Protein AF-A0A0U2WJI2-F1 (afdb_monomer)

Sequence (195 aa):
MNKAFDRTVRGALLAACVLFVFMPAAYGSVSQTTAGDSGSFYRLMTADPAERYGRYDGMITQGLAGHQPWTNSPAVPVGSAEFEQLARIIHAEARGESFAGQVAVGAVVLNRVRAEGFPDTVSGVIHQPRAFTAVADGQYELEPNDTAYRAALEAVRGWDPTGGALYYYNPDIATSDWIRTREPIVTIGRHIFAR

Secondary structure (DSSP, 8-state):
----------------------------------S--HHHHHHHHSS-HHHHHHHHHHHHHTTTTSS--SSSSPPP---HHHHHHHHHHHHHHHTTS-HHHHHHHHHHHHHHHHSTTS-SSHHHHHTSTTS-HHHHTTGGGSPPPHHHHHHHHHHHTT--TTSS-SEEE-TTT---HHHHTS-EEEEETTEEEE-

Radius of gyration: 25.84 Å; Cα contacts (8 Å, |Δi|>4): 222; chains: 1; bounding box: 46×66×83 Å

Mean predicted aligned error: 14.3 Å

pLDDT: mean 70.83, std 23.34, range [23.09, 96.69]

Structure (mmCIF, N/CA/C/O backbone):
data_AF-A0A0U2WJI2-F1
#
_entry.id   AF-A0A0U2WJI2-F1
#
loop_
_atom_site.group_PDB
_atom_site.id
_atom_site.type_symbol
_atom_site.label_atom_id
_atom_site.label_alt_id
_atom_site.label_comp_id
_atom_site.label_asym_id
_atom_site.label_entity_id
_atom_site.label_seq_id
_atom_site.pdbx_PDB_ins_code
_atom_site.Cartn_x
_atom_site.Cartn_y
_atom_site.Cartn_z
_atom_site.occupancy
_atom_site.B_iso_or_equiv
_atom_site.auth_seq_id
_atom_site.auth_comp_id
_atom_site.auth_asym_id
_atom_site.auth_atom_id
_atom_site.pdbx_PDB_model_num
ATOM 1 N N . MET A 1 1 ? -26.374 10.572 -66.881 1.00 35.62 1 MET A N 1
ATOM 2 C CA . MET A 1 1 ? -25.586 10.961 -68.072 1.00 35.62 1 MET A CA 1
ATOM 3 C C . MET A 1 1 ? -24.550 11.989 -67.655 1.00 35.62 1 MET A C 1
ATOM 5 O O . MET A 1 1 ? -24.870 12.895 -66.901 1.00 35.62 1 MET A O 1
ATOM 9 N N . ASN A 1 2 ? -23.319 11.757 -68.096 1.00 40.84 2 ASN A N 1
ATOM 10 C CA . ASN A 1 2 ? -22.075 12.427 -67.723 1.00 40.84 2 ASN A CA 1
ATOM 11 C C . ASN A 1 2 ? -22.013 13.906 -68.136 1.00 40.84 2 ASN A C 1
ATOM 13 O O . ASN A 1 2 ? -22.583 14.260 -69.167 1.00 40.84 2 ASN A O 1
ATOM 17 N N . LYS A 1 3 ? -21.206 14.691 -67.405 1.00 35.50 3 LYS A N 1
ATOM 18 C CA . LYS A 1 3 ? -20.097 15.560 -67.887 1.00 35.50 3 LYS A CA 1
ATOM 19 C C . LYS A 1 3 ? -19.584 16.379 -66.685 1.00 35.50 3 LYS A C 1
ATOM 21 O O . LYS A 1 3 ? -20.360 17.089 -66.067 1.00 35.50 3 LYS A O 1
ATOM 26 N N . ALA A 1 4 ? -18.399 16.098 -66.140 1.00 45.38 4 ALA A N 1
ATOM 27 C CA . ALA A 1 4 ? -17.077 16.540 -66.605 1.00 45.38 4 ALA A CA 1
ATOM 28 C C . ALA A 1 4 ? -16.939 18.075 -66.642 1.00 45.38 4 ALA A C 1
ATOM 30 O O . ALA A 1 4 ? -17.524 18.718 -67.509 1.00 45.38 4 ALA A O 1
ATOM 31 N N . PHE A 1 5 ? -16.130 18.633 -65.734 1.00 43.91 5 PHE A N 1
ATOM 32 C CA . PHE A 1 5 ? -15.586 19.985 -65.850 1.00 43.91 5 PHE A CA 1
ATOM 33 C C . PHE A 1 5 ? -14.074 19.938 -65.609 1.00 43.91 5 PHE A C 1
ATOM 35 O O . PHE A 1 5 ? -13.598 19.263 -64.697 1.00 43.91 5 PHE A O 1
ATOM 42 N N . ASP A 1 6 ? -13.353 20.599 -66.505 1.00 47.16 6 ASP A N 1
ATOM 43 C CA . ASP A 1 6 ? -11.920 20.503 -66.746 1.00 47.16 6 ASP A CA 1
ATOM 44 C C . ASP A 1 6 ? -11.213 21.819 -66.364 1.00 47.16 6 ASP A C 1
ATOM 46 O O . ASP A 1 6 ? -11.768 22.897 -66.554 1.00 47.16 6 ASP A O 1
ATOM 50 N N . ARG A 1 7 ? -9.976 21.662 -65.874 1.00 44.50 7 ARG A N 1
ATOM 51 C CA . ARG A 1 7 ? -8.776 22.531 -65.939 1.00 44.50 7 ARG A CA 1
ATOM 52 C C . ARG A 1 7 ? -8.778 24.022 -65.531 1.00 44.50 7 ARG A C 1
ATOM 54 O O . ARG A 1 7 ? -9.367 24.866 -66.184 1.00 44.50 7 ARG A O 1
ATOM 61 N N . THR A 1 8 ? -7.856 24.295 -64.586 1.00 42.09 8 THR A N 1
ATOM 62 C CA . THR A 1 8 ? -6.697 25.236 -64.672 1.00 42.09 8 THR A CA 1
ATOM 63 C C . THR A 1 8 ? -7.027 26.742 -64.763 1.00 42.09 8 THR A C 1
ATOM 65 O O . THR A 1 8 ? -7.828 27.167 -65.574 1.00 42.09 8 THR A O 1
ATOM 68 N N . VAL A 1 9 ? -6.449 27.628 -63.940 1.00 41.34 9 VAL A N 1
ATOM 69 C CA . 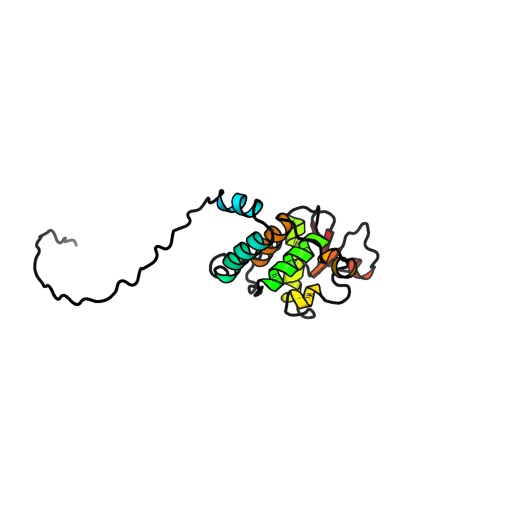VAL A 1 9 ? -5.189 28.363 -64.202 1.00 41.34 9 VAL A CA 1
ATOM 70 C C . VAL A 1 9 ? -4.782 29.197 -62.962 1.00 41.34 9 VAL A C 1
ATOM 72 O O . VAL A 1 9 ? -5.601 29.625 -62.159 1.00 41.34 9 VAL A O 1
ATOM 75 N N . ARG A 1 10 ? -3.461 29.377 -62.875 1.00 40.16 10 ARG A N 1
ATOM 76 C CA . ARG A 1 10 ? -2.556 30.130 -61.988 1.00 40.16 10 ARG A CA 1
ATOM 77 C C . ARG A 1 10 ? -2.870 31.624 -61.738 1.00 40.16 10 ARG A C 1
ATOM 79 O O . ARG A 1 10 ? -3.453 32.276 -62.592 1.00 40.16 10 ARG A O 1
ATOM 86 N N . GLY A 1 11 ? -2.226 32.174 -60.695 1.00 31.81 11 GLY A N 1
ATOM 87 C CA . GLY A 1 11 ? -1.775 33.583 -60.594 1.00 31.81 11 GLY A CA 1
ATOM 88 C C . GLY A 1 11 ? -2.454 34.353 -59.454 1.00 31.81 11 GLY A C 1
ATOM 89 O O . GLY A 1 11 ? -3.645 34.594 -59.525 1.00 31.81 11 GLY A O 1
ATOM 90 N N . ALA A 1 12 ? -1.833 34.556 -58.288 1.00 33.88 12 ALA A N 1
ATOM 91 C CA . ALA A 1 12 ? -0.775 35.518 -57.941 1.00 33.88 12 ALA A CA 1
ATOM 92 C C . ALA A 1 12 ? -1.242 36.988 -57.807 1.00 33.88 12 ALA A C 1
ATOM 94 O O . ALA A 1 12 ? -1.733 37.580 -58.760 1.00 33.88 12 ALA A O 1
ATOM 95 N N . LEU A 1 13 ? -0.883 37.551 -56.643 1.00 28.86 13 LEU A N 1
ATOM 96 C CA . LEU A 1 13 ? -0.544 38.947 -56.322 1.00 28.86 13 LEU A CA 1
ATOM 97 C C . LEU A 1 13 ? -1.563 39.853 -55.587 1.00 28.86 13 LEU A C 1
ATOM 99 O O . LEU A 1 13 ? -2.667 40.102 -56.051 1.00 28.86 13 LEU A O 1
ATOM 103 N N . LEU A 1 14 ? -1.005 40.461 -54.524 1.00 26.72 14 LEU A N 1
ATOM 104 C CA . LEU A 1 14 ? -1.265 41.770 -53.896 1.00 26.72 14 LEU A CA 1
ATOM 105 C C . LEU A 1 14 ? -2.181 41.847 -52.668 1.00 26.72 14 LEU A C 1
ATOM 107 O O . LEU A 1 14 ? -3.398 41.779 -52.773 1.00 26.72 14 LEU A O 1
ATOM 111 N N . ALA A 1 15 ? -1.536 42.133 -51.529 1.00 28.70 15 ALA A N 1
ATOM 112 C CA . ALA A 1 15 ? -1.814 43.211 -50.561 1.00 28.70 15 ALA A CA 1
ATOM 113 C C . ALA A 1 15 ? -1.302 42.757 -49.179 1.00 28.70 15 ALA A C 1
ATOM 115 O O . ALA A 1 15 ? -1.460 41.598 -48.825 1.00 28.70 15 ALA A O 1
ATOM 116 N N . ALA A 1 16 ? -0.715 43.547 -48.292 1.00 29.44 16 ALA A N 1
ATOM 117 C CA . ALA A 1 16 ? -0.097 44.864 -48.287 1.00 29.44 16 ALA A CA 1
ATOM 118 C C . ALA A 1 16 ? 0.607 44.938 -46.912 1.00 29.44 16 ALA A C 1
ATOM 120 O O . ALA A 1 16 ? 0.106 44.387 -45.930 1.00 29.44 16 ALA A O 1
ATOM 121 N N . CYS A 1 17 ? 1.766 45.587 -46.831 1.00 23.09 17 CYS A N 1
ATOM 122 C CA . CYS A 1 17 ? 2.453 45.868 -45.573 1.00 23.09 17 CYS A CA 1
ATOM 123 C C . CYS A 1 17 ? 1.588 46.736 -44.645 1.00 23.09 17 CYS A C 1
ATOM 125 O O . CYS A 1 17 ? 1.248 47.854 -45.020 1.00 23.09 17 CYS A O 1
ATOM 127 N N . VAL A 1 18 ? 1.361 46.294 -43.405 1.00 31.19 18 VAL A N 1
ATOM 128 C CA . VAL A 1 18 ? 1.261 47.194 -42.247 1.00 31.19 18 VAL A CA 1
ATOM 129 C C . VAL A 1 18 ? 2.091 46.589 -41.121 1.00 31.19 18 VAL A C 1
ATOM 131 O O . VAL A 1 18 ? 1.766 45.551 -40.553 1.00 31.19 18 VAL A O 1
ATOM 134 N N . LEU A 1 19 ? 3.208 47.259 -40.855 1.00 27.61 19 LEU A N 1
ATOM 135 C CA . LEU A 1 19 ? 4.035 47.105 -39.671 1.00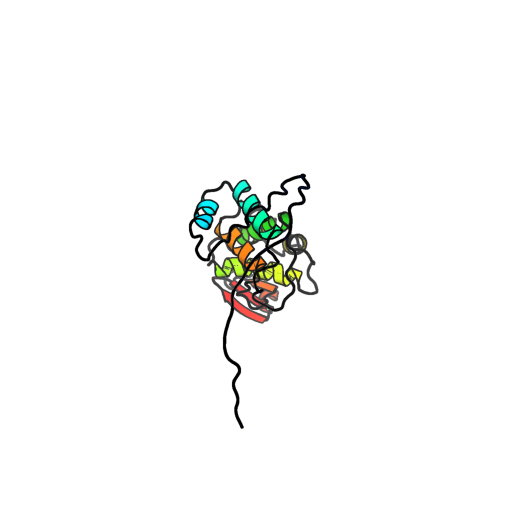 27.61 19 LEU A CA 1
ATOM 136 C C . LEU A 1 19 ? 3.236 47.557 -38.443 1.00 27.61 19 LEU A C 1
ATOM 138 O O . LEU A 1 19 ? 2.896 48.732 -38.336 1.00 27.61 19 LEU A O 1
ATOM 142 N N . PHE A 1 20 ? 3.020 46.650 -37.494 1.00 32.97 20 PHE A N 1
ATOM 143 C CA . PHE A 1 20 ? 2.908 47.005 -36.084 1.00 32.97 20 PHE A CA 1
ATOM 144 C C . PHE A 1 20 ? 3.850 46.111 -35.282 1.00 32.97 20 PHE A C 1
ATOM 146 O O . PHE A 1 20 ? 3.758 44.886 -35.275 1.00 32.97 20 PHE A O 1
ATOM 153 N N . VAL A 1 21 ? 4.812 46.779 -34.662 1.00 33.06 21 VAL A N 1
ATOM 154 C CA . VAL A 1 21 ? 5.760 46.263 -33.682 1.00 33.06 21 VAL A CA 1
ATOM 155 C C . VAL A 1 21 ? 4.998 46.054 -32.372 1.00 33.06 21 VAL A C 1
ATOM 157 O O . VAL A 1 21 ? 4.288 46.969 -31.971 1.00 33.06 21 VAL A O 1
ATOM 160 N N . PHE A 1 22 ? 5.131 44.891 -31.723 1.00 32.69 22 PHE A N 1
ATOM 161 C CA . PHE A 1 22 ? 5.552 44.743 -30.315 1.00 32.69 22 PHE A CA 1
ATOM 162 C C . PHE A 1 22 ? 5.454 43.275 -29.835 1.00 32.69 22 PHE A C 1
ATOM 164 O O . PHE A 1 22 ? 4.397 42.660 -29.881 1.00 32.69 22 PHE A O 1
ATOM 171 N N . MET A 1 23 ? 6.578 42.801 -29.281 1.00 32.22 23 MET A N 1
ATOM 172 C CA . MET A 1 23 ? 6.761 41.707 -28.308 1.00 32.22 23 MET A CA 1
ATOM 173 C C . MET A 1 23 ? 6.682 40.234 -28.781 1.00 32.22 23 MET A C 1
ATOM 175 O O . MET A 1 23 ? 5.609 39.743 -29.126 1.00 32.22 23 MET A O 1
ATOM 179 N N . PRO A 1 24 ? 7.793 39.465 -28.716 1.00 34.59 24 PRO A N 1
ATOM 180 C CA . PRO A 1 24 ? 7.743 38.021 -28.884 1.00 34.59 24 PRO A CA 1
ATOM 181 C C . PRO A 1 24 ? 7.278 37.381 -27.571 1.00 34.59 24 PRO A C 1
ATOM 183 O O . PRO A 1 24 ? 8.025 37.321 -26.596 1.00 34.59 24 PRO A O 1
ATOM 186 N N . ALA A 1 25 ? 6.054 36.858 -27.545 1.00 39.31 25 ALA A N 1
ATOM 187 C CA . ALA A 1 25 ? 5.759 35.748 -26.652 1.00 39.31 25 ALA A CA 1
ATOM 188 C C . ALA A 1 25 ? 6.439 34.516 -27.258 1.00 39.31 25 ALA A C 1
ATOM 190 O O . ALA A 1 25 ? 6.024 34.013 -28.303 1.00 39.31 25 ALA A O 1
ATOM 191 N N . ALA A 1 26 ? 7.533 34.082 -26.636 1.00 44.84 26 ALA A N 1
ATOM 192 C CA . ALA A 1 26 ? 8.167 32.815 -26.942 1.00 44.84 26 ALA A CA 1
ATOM 193 C C . ALA A 1 26 ? 7.134 31.696 -26.742 1.00 44.84 26 ALA A C 1
ATOM 195 O O . ALA A 1 26 ? 6.835 31.299 -25.617 1.00 44.84 26 ALA A O 1
ATOM 196 N N . TYR A 1 27 ? 6.573 31.199 -27.843 1.00 37.41 27 TYR A N 1
ATOM 197 C CA . TYR A 1 27 ? 5.953 29.884 -27.871 1.00 37.41 27 TYR A CA 1
ATOM 198 C C . TYR A 1 27 ? 7.091 28.886 -27.647 1.00 37.41 27 TYR A C 1
ATOM 200 O O . TYR A 1 27 ? 7.858 28.578 -28.559 1.00 37.41 27 TYR A O 1
ATOM 208 N N . GLY A 1 28 ? 7.263 28.463 -26.394 1.00 32.97 28 GLY A N 1
ATOM 209 C CA . GLY A 1 28 ? 8.153 27.367 -26.051 1.00 32.97 28 GLY A CA 1
ATOM 210 C C . GLY A 1 28 ? 7.722 26.141 -26.845 1.00 32.97 28 GLY A C 1
ATOM 211 O O . GLY A 1 28 ? 6.558 25.745 -26.809 1.00 32.97 28 GLY A O 1
ATOM 212 N N . SER A 1 29 ? 8.647 25.571 -27.607 1.00 38.34 29 SER A N 1
ATOM 213 C CA . SER A 1 29 ? 8.434 24.313 -28.305 1.00 38.34 29 SER A CA 1
ATOM 214 C C . SER A 1 29 ? 8.054 23.241 -27.288 1.00 38.34 29 SER A C 1
ATOM 216 O O . SER A 1 29 ? 8.865 22.882 -26.435 1.00 38.34 29 SER A O 1
ATOM 218 N N . VAL A 1 30 ? 6.830 22.720 -27.390 1.00 37.44 30 VAL A N 1
ATOM 219 C CA . VAL A 1 30 ? 6.467 21.440 -26.782 1.00 37.44 30 VAL A CA 1
ATOM 220 C C . VAL A 1 30 ? 7.334 20.388 -27.463 1.00 37.44 30 VAL A C 1
ATOM 222 O O . VAL A 1 30 ? 7.097 20.016 -28.614 1.00 37.44 30 VAL A O 1
ATOM 225 N N . SER A 1 31 ? 8.384 19.956 -26.769 1.00 37.75 31 SER A N 1
ATOM 226 C CA . SER A 1 31 ? 9.159 18.785 -27.156 1.00 37.75 31 SER A CA 1
ATOM 227 C C . SER A 1 31 ? 8.223 17.585 -27.141 1.00 37.75 31 SER A C 1
ATOM 229 O O . SER A 1 31 ? 7.775 17.148 -26.084 1.00 37.75 31 SER A O 1
ATOM 231 N N . GLN A 1 32 ? 7.903 17.075 -28.328 1.00 36.28 32 GLN A N 1
ATOM 232 C CA . GLN A 1 32 ? 7.245 15.787 -28.483 1.00 36.28 32 GLN A CA 1
ATOM 233 C C . GLN A 1 32 ? 8.183 14.712 -27.927 1.00 36.28 32 GLN A C 1
ATOM 235 O O . GLN A 1 32 ? 9.207 14.407 -28.536 1.00 36.28 32 GLN A O 1
ATOM 240 N N . THR A 1 33 ? 7.865 14.144 -26.766 1.00 34.00 33 THR A N 1
ATOM 241 C CA . THR A 1 33 ? 8.488 12.900 -26.312 1.00 34.00 33 THR A CA 1
ATOM 242 C C . THR A 1 33 ? 7.848 11.752 -27.078 1.00 34.00 33 THR A C 1
ATOM 244 O O . THR A 1 33 ? 6.727 11.323 -26.810 1.00 34.00 33 THR A O 1
ATOM 247 N N . THR A 1 34 ? 8.560 11.288 -28.098 1.00 32.69 34 THR A N 1
ATOM 248 C CA . THR A 1 34 ? 8.265 10.043 -28.797 1.00 32.69 34 THR A CA 1
ATOM 249 C C . THR A 1 34 ? 8.491 8.845 -27.878 1.00 32.69 34 THR A C 1
ATOM 251 O O . THR A 1 34 ? 9.319 8.862 -26.968 1.00 32.69 34 THR A O 1
ATOM 254 N N . ALA A 1 35 ? 7.722 7.790 -28.138 1.00 38.91 35 ALA A N 1
ATOM 255 C CA . ALA A 1 35 ? 7.834 6.490 -27.499 1.00 38.91 35 ALA A CA 1
ATOM 256 C C . ALA A 1 35 ? 9.295 5.993 -27.489 1.00 38.91 35 ALA A C 1
ATOM 258 O O . ALA A 1 35 ? 9.892 5.813 -28.549 1.00 38.91 35 ALA A O 1
ATOM 259 N N . GLY A 1 36 ? 9.848 5.761 -26.292 1.00 38.56 36 GLY A N 1
ATOM 260 C CA . GLY A 1 36 ? 11.166 5.142 -26.103 1.00 38.56 36 GLY A CA 1
ATOM 261 C C . GLY A 1 36 ? 12.206 5.997 -25.374 1.00 38.56 36 GLY A C 1
ATOM 262 O O . GLY A 1 36 ? 13.327 6.111 -25.854 1.00 38.56 36 GLY A O 1
ATOM 263 N N . ASP A 1 37 ? 11.889 6.566 -24.207 1.00 44.22 37 ASP A N 1
ATOM 264 C CA . ASP A 1 37 ? 12.889 7.249 -23.372 1.00 44.22 37 ASP A CA 1
ATOM 265 C C . ASP A 1 37 ? 13.465 6.309 -22.295 1.00 44.22 37 ASP A C 1
ATOM 267 O O . ASP A 1 37 ? 13.228 6.441 -21.093 1.00 44.22 37 ASP A O 1
ATOM 271 N N . SER A 1 38 ? 14.230 5.308 -22.732 1.00 38.28 38 SER A N 1
ATOM 272 C CA . SER A 1 38 ? 14.970 4.404 -21.839 1.00 38.28 38 SER A CA 1
ATOM 273 C C . SER A 1 38 ? 16.117 5.100 -21.083 1.00 38.28 38 SER A C 1
ATOM 275 O O . SER A 1 38 ? 16.725 4.489 -20.206 1.00 38.28 38 SER A O 1
ATOM 277 N N . GLY A 1 39 ? 16.414 6.372 -21.388 1.00 38.72 39 GLY A N 1
ATOM 278 C CA . GLY A 1 39 ? 17.438 7.182 -20.718 1.00 38.72 39 GLY A CA 1
ATOM 279 C C . GLY A 1 39 ? 16.921 7.989 -19.521 1.00 38.72 39 GLY A C 1
ATOM 280 O O . GLY A 1 39 ? 17.662 8.207 -18.560 1.00 38.72 39 GLY A O 1
ATOM 281 N N . SER A 1 40 ? 15.648 8.391 -19.531 1.00 51.56 40 SER A N 1
ATOM 282 C CA . SER A 1 40 ? 15.007 9.106 -18.415 1.00 51.56 40 SER A CA 1
ATOM 283 C C . SER A 1 40 ? 14.865 8.228 -17.165 1.00 51.56 40 SER A C 1
ATOM 285 O O . SER A 1 40 ? 15.163 8.658 -16.049 1.00 51.56 40 SER A O 1
ATOM 287 N N . PHE A 1 41 ? 14.538 6.949 -17.359 1.00 45.06 41 PHE A N 1
ATOM 288 C CA . PHE A 1 41 ? 14.369 5.975 -16.280 1.00 45.06 41 PHE A CA 1
ATOM 289 C C . PHE A 1 41 ? 15.667 5.658 -15.516 1.00 45.06 41 PHE A C 1
ATOM 291 O O . PHE A 1 41 ? 15.670 5.597 -14.289 1.00 45.06 41 PHE A O 1
ATOM 298 N N . TYR A 1 42 ? 16.796 5.499 -16.214 1.00 36.22 42 TYR A N 1
ATOM 299 C CA . TYR A 1 42 ? 18.084 5.227 -15.561 1.00 36.22 42 TYR A CA 1
ATOM 300 C C . TYR A 1 42 ? 18.638 6.450 -14.815 1.00 36.22 42 TYR A C 1
ATOM 302 O O . TYR A 1 42 ? 19.266 6.295 -13.771 1.00 36.22 42 TYR A O 1
ATOM 310 N N . ARG A 1 43 ? 18.346 7.671 -15.284 1.00 46.25 43 ARG A N 1
ATOM 311 C CA . ARG A 1 43 ? 18.700 8.919 -14.583 1.00 46.25 43 ARG A CA 1
ATOM 312 C C . ARG A 1 43 ? 17.854 9.150 -13.318 1.00 46.25 43 ARG A C 1
ATOM 314 O O . ARG A 1 43 ? 18.317 9.810 -12.393 1.00 46.25 43 ARG A O 1
ATOM 321 N N . LEU A 1 44 ? 16.649 8.577 -13.251 1.00 51.03 44 LEU A N 1
ATOM 322 C CA . LEU A 1 44 ? 15.800 8.531 -12.049 1.00 51.03 44 LEU A CA 1
ATOM 323 C C . LEU A 1 44 ? 16.338 7.579 -10.960 1.00 51.03 44 LEU A C 1
ATOM 325 O O . LEU A 1 44 ? 16.055 7.797 -9.783 1.00 51.03 44 LEU A O 1
ATOM 329 N N . MET A 1 45 ? 17.114 6.551 -11.328 1.00 47.03 45 MET A N 1
ATOM 330 C CA . MET A 1 45 ? 17.700 5.589 -10.376 1.00 47.03 45 MET A CA 1
ATOM 331 C C . MET A 1 45 ? 18.972 6.093 -9.679 1.00 47.03 45 MET A C 1
ATOM 333 O O . MET A 1 45 ? 19.336 5.579 -8.627 1.00 47.03 45 MET A O 1
ATOM 337 N N . THR A 1 46 ? 19.662 7.086 -10.245 1.00 50.94 46 THR A N 1
ATOM 338 C CA . THR A 1 46 ? 20.935 7.602 -9.704 1.00 50.94 46 THR A CA 1
ATOM 339 C C . THR A 1 46 ? 20.789 8.922 -8.945 1.00 50.94 46 THR A C 1
ATOM 341 O O . THR A 1 46 ? 21.796 9.509 -8.561 1.00 50.94 46 THR A O 1
ATOM 344 N N . ALA A 1 47 ? 19.563 9.424 -8.780 1.00 55.22 47 ALA A N 1
ATOM 345 C CA . ALA A 1 47 ? 19.285 10.668 -8.070 1.00 55.22 47 ALA A CA 1
ATOM 346 C C . ALA A 1 47 ? 19.190 10.429 -6.552 1.00 55.22 47 ALA A C 1
ATOM 348 O O . ALA A 1 47 ? 18.741 9.365 -6.114 1.00 55.22 47 ALA A O 1
ATOM 349 N N . ASP A 1 48 ? 19.590 11.426 -5.760 1.00 55.50 48 ASP A N 1
ATOM 350 C CA . ASP A 1 48 ? 19.306 11.469 -4.321 1.00 55.50 48 ASP A CA 1
ATOM 351 C C . ASP A 1 48 ? 17.780 11.345 -4.088 1.00 55.50 48 ASP A C 1
ATOM 353 O O . ASP A 1 48 ? 17.005 11.852 -4.912 1.00 55.50 48 ASP A O 1
ATOM 357 N N . PRO A 1 49 ? 17.319 10.671 -3.017 1.00 53.38 49 PRO A N 1
ATOM 358 C CA . PRO A 1 49 ? 15.897 10.546 -2.694 1.00 53.38 49 PRO A CA 1
ATOM 359 C C . PRO A 1 49 ? 15.069 11.838 -2.815 1.00 53.38 49 PRO A C 1
ATOM 361 O O . PRO A 1 49 ? 13.972 11.804 -3.376 1.00 53.38 49 PRO A O 1
ATOM 364 N N . ALA A 1 50 ? 15.606 12.994 -2.410 1.00 51.53 50 ALA A N 1
ATOM 365 C CA . ALA A 1 50 ? 14.897 14.274 -2.506 1.00 51.53 50 ALA A CA 1
ATOM 366 C C . ALA A 1 50 ? 14.713 14.755 -3.963 1.00 51.53 50 ALA A C 1
ATOM 368 O O . ALA A 1 50 ? 13.666 15.298 -4.328 1.00 51.53 50 ALA A O 1
ATOM 369 N N . GLU A 1 51 ? 15.696 14.511 -4.835 1.00 58.09 51 GLU A N 1
ATOM 370 C CA . GLU A 1 51 ? 15.591 14.801 -6.272 1.00 58.09 51 GLU A CA 1
ATOM 371 C C . GLU A 1 51 ? 14.689 13.801 -7.006 1.00 58.09 51 GLU A C 1
ATOM 373 O O . GLU A 1 51 ? 14.051 14.141 -8.010 1.00 58.09 51 GLU A O 1
ATOM 378 N N . ARG A 1 52 ? 14.636 12.557 -6.517 1.00 61.91 52 ARG A N 1
ATOM 379 C CA . ARG A 1 52 ? 13.741 11.515 -7.024 1.00 61.91 52 ARG A CA 1
ATOM 380 C C . ARG A 1 52 ? 12.282 11.893 -6.749 1.00 61.91 52 ARG A C 1
ATOM 382 O O . ARG A 1 52 ? 11.475 11.865 -7.677 1.00 61.91 52 ARG A O 1
ATOM 389 N N . TYR A 1 53 ? 11.976 12.341 -5.531 1.00 54.03 53 TYR A N 1
ATOM 390 C CA . TYR A 1 53 ? 10.655 12.841 -5.144 1.00 54.03 53 TYR A CA 1
ATOM 391 C C . TYR A 1 53 ? 10.213 14.059 -5.975 1.00 54.03 53 TYR A C 1
ATOM 393 O O . TYR A 1 53 ? 9.131 14.047 -6.561 1.00 54.03 53 TYR A O 1
ATOM 401 N N . GLY A 1 54 ? 11.080 15.068 -6.138 1.00 55.31 54 GLY A N 1
ATOM 402 C CA . GLY A 1 54 ? 10.773 16.262 -6.939 1.00 55.31 54 GLY A CA 1
ATOM 403 C C . GLY A 1 54 ? 10.505 15.979 -8.427 1.00 55.31 54 GLY A C 1
ATOM 404 O O . GLY A 1 54 ? 9.739 16.695 -9.071 1.00 55.31 54 GLY A O 1
ATOM 405 N N . ARG A 1 55 ? 11.083 14.909 -8.993 1.00 61.16 55 ARG A N 1
ATOM 406 C CA . ARG A 1 55 ? 10.775 14.479 -10.370 1.00 61.16 55 ARG A CA 1
ATOM 407 C C . ARG A 1 55 ? 9.463 13.698 -10.488 1.00 61.16 55 ARG A C 1
ATOM 409 O O . ARG A 1 55 ? 8.796 13.838 -11.514 1.00 61.16 55 ARG A O 1
ATOM 416 N N . TYR A 1 56 ? 9.067 12.925 -9.473 1.00 58.19 56 TYR A N 1
ATOM 417 C CA . TYR A 1 56 ? 7.736 12.305 -9.438 1.00 58.19 56 TYR A CA 1
ATOM 418 C C . TYR A 1 56 ? 6.630 13.349 -9.226 1.00 58.19 56 TYR A C 1
ATOM 420 O O . TYR A 1 56 ? 5.605 13.272 -9.899 1.00 58.19 56 TYR A O 1
ATOM 428 N N . ASP A 1 57 ? 6.865 14.375 -8.401 1.00 53.22 57 ASP A N 1
ATOM 429 C CA . ASP A 1 57 ? 5.948 15.510 -8.207 1.00 53.22 57 ASP A CA 1
ATOM 430 C C . ASP A 1 57 ? 5.608 16.221 -9.529 1.00 53.22 57 ASP A C 1
ATOM 432 O O . ASP A 1 57 ? 4.440 16.472 -9.827 1.00 53.22 57 ASP A O 1
ATOM 436 N N . GLY A 1 58 ? 6.605 16.441 -10.394 1.00 52.38 58 G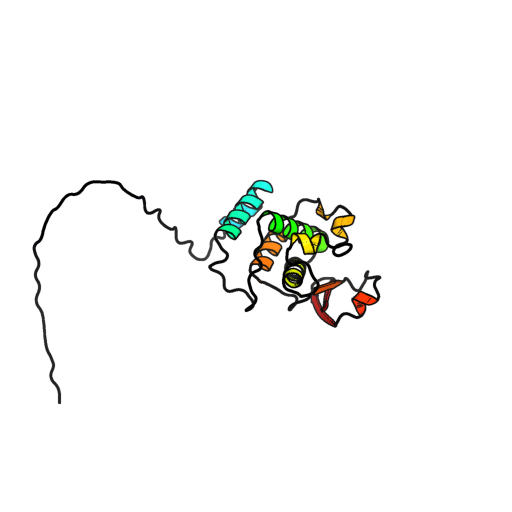LY A N 1
ATOM 437 C CA . GLY A 1 58 ? 6.390 16.987 -11.738 1.00 52.38 58 GLY A CA 1
ATOM 438 C C . GLY A 1 58 ? 5.526 16.093 -12.638 1.00 52.38 58 GLY A C 1
ATOM 439 O O . GLY A 1 58 ? 4.721 16.605 -13.412 1.00 52.38 58 GLY A O 1
ATOM 440 N N . MET A 1 59 ? 5.630 14.764 -12.517 1.00 54.91 59 MET A N 1
ATOM 441 C CA . MET A 1 59 ? 4.790 13.817 -13.266 1.00 54.91 59 MET A CA 1
ATOM 442 C C . MET A 1 59 ? 3.350 13.747 -12.737 1.00 54.91 59 MET A C 1
ATOM 444 O O . MET A 1 59 ? 2.424 13.578 -13.530 1.00 54.91 59 MET A O 1
ATOM 448 N N . ILE A 1 60 ? 3.153 13.885 -11.424 1.00 52.69 60 ILE A N 1
ATOM 449 C CA . ILE A 1 60 ? 1.830 13.870 -10.780 1.00 52.69 60 ILE A CA 1
ATOM 450 C C . ILE A 1 60 ? 1.105 15.201 -11.040 1.00 52.69 60 ILE A C 1
ATOM 452 O O . ILE A 1 60 ? -0.049 15.206 -11.467 1.00 52.69 60 ILE A O 1
ATOM 456 N N . THR A 1 61 ? 1.810 16.327 -10.893 1.00 49.25 61 THR A N 1
ATOM 457 C CA . THR A 1 61 ? 1.276 17.687 -11.077 1.00 49.25 61 THR A CA 1
ATOM 458 C C . THR A 1 61 ? 0.964 18.014 -12.543 1.00 49.25 61 THR A C 1
ATOM 460 O O . THR A 1 61 ? 0.022 18.754 -12.819 1.00 49.25 61 THR A O 1
ATOM 463 N N . GLN A 1 62 ? 1.707 17.454 -13.508 1.00 45.53 62 GLN A N 1
ATOM 464 C CA . GLN A 1 62 ? 1.497 17.726 -14.940 1.00 45.53 62 GLN A CA 1
ATOM 465 C C . GLN A 1 62 ? 0.625 16.686 -15.673 1.00 45.53 62 GLN A C 1
ATOM 467 O O . GLN A 1 62 ? 0.364 16.860 -16.863 1.00 45.53 62 GLN A O 1
ATOM 472 N N . GLY A 1 63 ? 0.190 15.595 -15.026 1.00 45.56 63 GLY A N 1
ATOM 473 C CA . GLY A 1 63 ? -0.003 14.340 -15.765 1.00 45.56 63 GLY A CA 1
ATOM 474 C C . GLY A 1 63 ? -1.198 13.436 -15.461 1.00 45.56 63 GLY A C 1
ATOM 475 O O . GLY A 1 63 ? -1.215 12.336 -16.008 1.00 45.56 63 GLY A O 1
ATOM 476 N N . LEU A 1 64 ? -2.220 13.839 -14.694 1.00 48.56 64 LEU A N 1
ATOM 477 C CA . LEU A 1 64 ? -3.459 13.034 -14.577 1.00 48.56 64 LEU A CA 1
ATOM 478 C C . LEU A 1 64 ? -4.373 13.110 -15.824 1.00 48.56 64 LEU A C 1
ATOM 480 O O . LEU A 1 64 ? -5.406 12.452 -15.877 1.00 48.56 64 LEU A O 1
ATOM 484 N N . ALA A 1 65 ? -3.997 13.884 -16.849 1.00 39.38 65 ALA A N 1
ATOM 485 C CA . ALA A 1 65 ? -4.848 14.188 -18.003 1.00 39.38 65 ALA A CA 1
ATOM 486 C C . ALA A 1 65 ? -4.622 13.311 -19.257 1.00 39.38 65 ALA A C 1
ATOM 488 O O . ALA A 1 65 ? -5.211 13.602 -20.295 1.00 39.38 65 ALA A O 1
ATOM 489 N N . GLY A 1 66 ? -3.771 12.273 -19.217 1.00 35.84 66 GLY A N 1
ATOM 490 C CA . GLY A 1 66 ? -3.302 11.635 -20.464 1.00 35.84 66 GLY A CA 1
ATOM 491 C C . GLY A 1 66 ? -3.222 10.110 -20.536 1.00 35.84 66 GLY A C 1
ATOM 492 O O . GLY A 1 66 ? -3.046 9.592 -21.634 1.00 35.84 66 GLY A O 1
ATOM 493 N N . HIS A 1 67 ? -3.344 9.373 -19.431 1.00 43.81 67 HIS A N 1
ATOM 494 C CA . HIS A 1 67 ? -3.279 7.907 -19.458 1.00 43.81 67 HIS A CA 1
ATOM 495 C C . HIS A 1 67 ? -4.651 7.340 -19.116 1.00 43.81 67 HIS A C 1
ATOM 497 O O . HIS A 1 67 ? -5.240 7.720 -18.108 1.00 43.81 67 HIS A O 1
ATOM 503 N N . GLN A 1 68 ? -5.180 6.476 -19.986 1.00 40.09 68 GLN A N 1
ATOM 504 C CA . GLN A 1 68 ? -6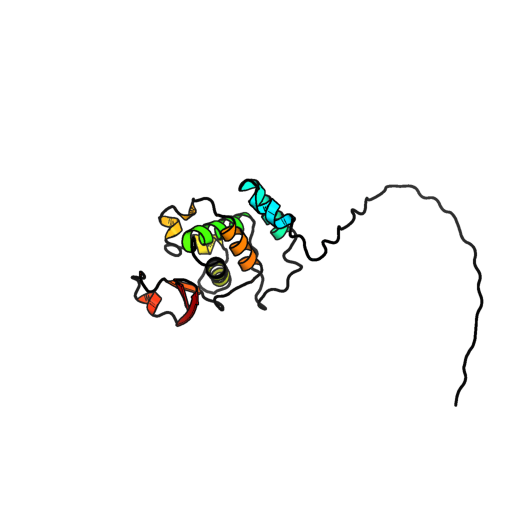.462 5.822 -19.738 1.00 40.09 68 GLN A CA 1
ATOM 505 C C . GLN A 1 68 ? -6.334 5.012 -18.439 1.00 40.09 68 GLN A C 1
ATOM 507 O O . GLN A 1 68 ? -5.426 4.180 -18.354 1.00 40.09 68 GLN A O 1
ATOM 512 N N . PRO A 1 69 ? -7.172 5.267 -17.422 1.00 48.25 69 PRO A N 1
ATOM 513 C CA . PRO A 1 69 ? -7.122 4.500 -16.192 1.00 48.25 69 PRO A CA 1
ATOM 514 C C . PRO A 1 69 ? -7.390 3.028 -16.517 1.00 48.25 69 PRO A C 1
ATOM 516 O O . PRO A 1 69 ? -8.214 2.703 -17.371 1.00 48.25 69 PRO A O 1
ATOM 519 N N . TRP A 1 70 ? -6.701 2.119 -15.828 1.00 50.69 70 TRP A N 1
ATOM 520 C CA . TRP A 1 70 ? -6.895 0.674 -16.011 1.00 50.69 70 TRP A CA 1
ATOM 521 C C . TRP A 1 70 ? -8.327 0.214 -15.660 1.00 50.69 70 TRP A C 1
ATOM 523 O O . TRP A 1 70 ? -8.703 -0.917 -15.957 1.00 50.69 70 TRP A O 1
ATOM 533 N N . THR A 1 71 ? -9.141 1.087 -15.049 1.00 53.12 71 THR A N 1
ATOM 534 C CA . THR A 1 71 ? -10.564 0.883 -14.742 1.00 53.12 71 THR A CA 1
ATOM 535 C C . THR A 1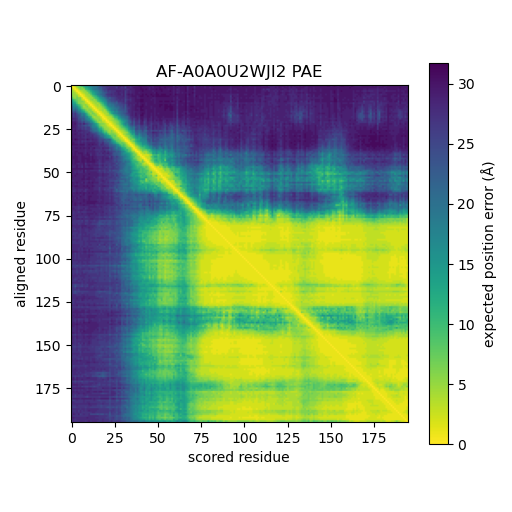 71 ? -11.361 2.173 -14.990 1.00 53.12 71 THR A C 1
ATOM 537 O O . THR A 1 71 ? -10.795 3.260 -14.969 1.00 53.12 71 THR A O 1
ATOM 540 N N . ASN A 1 72 ? -12.689 2.091 -15.132 1.00 57.22 72 ASN A N 1
ATOM 541 C CA . ASN A 1 72 ? -13.583 3.265 -15.201 1.00 57.22 72 ASN A CA 1
ATOM 542 C C . ASN A 1 72 ? -13.754 3.998 -13.847 1.00 57.22 72 ASN A C 1
ATOM 544 O O . ASN A 1 72 ? -14.721 4.738 -13.662 1.00 57.22 72 ASN A O 1
ATOM 548 N N . SER A 1 73 ? -12.867 3.767 -12.876 1.00 56.59 73 SER A N 1
ATOM 549 C CA . SER A 1 73 ? -12.980 4.359 -11.542 1.00 56.59 73 SER A CA 1
ATOM 550 C C . SER A 1 73 ? -12.457 5.798 -11.539 1.00 56.59 73 SER A C 1
ATOM 552 O O . SER A 1 73 ? -11.469 6.082 -12.222 1.00 56.59 73 SER A O 1
ATOM 554 N N . PRO A 1 74 ? -13.047 6.703 -10.737 1.00 60.50 74 PRO A N 1
ATOM 555 C CA . PRO A 1 74 ? -12.492 8.034 -10.535 1.00 60.50 74 PRO A CA 1
ATOM 556 C C . PRO A 1 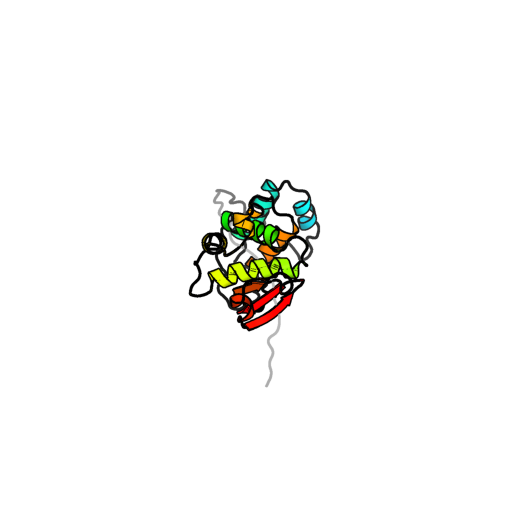74 ? -11.031 7.950 -10.075 1.00 60.50 74 PRO A C 1
ATOM 558 O O . PRO A 1 74 ? -10.678 7.150 -9.194 1.00 60.50 74 PRO A O 1
ATOM 561 N N . ALA A 1 75 ? -10.175 8.772 -10.682 1.00 67.00 75 ALA A N 1
ATOM 562 C CA . ALA A 1 75 ? -8.807 8.944 -10.215 1.00 67.00 75 ALA A CA 1
ATOM 563 C C . ALA A 1 75 ? -8.838 9.471 -8.773 1.00 67.00 75 ALA A C 1
ATOM 565 O O . ALA A 1 75 ? -9.579 10.407 -8.476 1.00 67.00 75 ALA A O 1
ATOM 566 N N . VAL A 1 76 ? -8.046 8.867 -7.884 1.00 70.50 76 VAL A N 1
ATOM 567 C CA . VAL A 1 76 ? -7.853 9.397 -6.528 1.00 70.50 76 VAL A CA 1
ATOM 568 C C . VAL A 1 76 ? -6.860 10.551 -6.653 1.00 70.50 76 VAL A C 1
ATOM 570 O O . VAL A 1 76 ? -5.753 10.315 -7.146 1.00 70.50 76 VAL A O 1
ATOM 573 N N . PRO A 1 77 ? -7.217 11.786 -6.264 1.00 72.88 77 PRO A N 1
ATOM 574 C CA . PRO A 1 77 ? -6.252 12.872 -6.202 1.00 72.88 77 PRO A CA 1
ATOM 575 C C . PRO A 1 77 ? -5.231 12.533 -5.116 1.00 72.88 77 PRO A C 1
ATOM 577 O O . PRO A 1 77 ? -5.585 12.463 -3.946 1.00 72.88 77 PRO A O 1
ATOM 580 N N . VAL A 1 78 ? -3.983 12.287 -5.507 1.00 76.94 78 VAL A N 1
ATOM 581 C CA . VAL A 1 78 ? -2.885 12.017 -4.573 1.00 76.94 78 VAL A CA 1
ATOM 582 C C . VAL A 1 78 ? -1.917 13.185 -4.659 1.00 76.94 78 VAL A C 1
ATOM 584 O O . VAL A 1 78 ? -1.286 13.396 -5.696 1.00 76.94 78 VAL A O 1
ATOM 587 N N . GLY A 1 79 ? -1.834 13.970 -3.584 1.00 77.62 79 GLY A N 1
ATOM 588 C CA . GLY A 1 79 ? -0.840 15.036 -3.471 1.00 77.62 79 GLY A CA 1
ATOM 589 C C . GLY A 1 79 ? 0.570 14.470 -3.305 1.00 77.62 79 GLY A C 1
ATOM 590 O O . GLY A 1 79 ? 0.747 13.301 -2.972 1.00 77.62 79 GLY A O 1
ATOM 591 N N . SER A 1 80 ? 1.592 15.304 -3.481 1.00 75.56 80 SER A N 1
ATOM 592 C CA . SER A 1 80 ? 2.989 14.876 -3.337 1.00 75.56 80 SER A CA 1
ATOM 593 C C . SER A 1 80 ? 3.261 14.244 -1.968 1.00 75.56 80 SER A C 1
ATOM 595 O O . SER A 1 80 ? 3.796 13.139 -1.892 1.00 75.56 80 SER A O 1
ATOM 597 N N . ALA A 1 81 ? 2.797 14.885 -0.891 1.00 80.88 81 ALA A N 1
ATOM 598 C CA . ALA A 1 81 ? 2.947 14.354 0.461 1.00 80.88 81 ALA A CA 1
ATOM 599 C C . ALA A 1 81 ? 2.301 12.967 0.610 1.00 80.88 81 ALA A C 1
ATOM 601 O O . ALA A 1 81 ? 2.905 12.067 1.174 1.00 80.88 81 ALA A O 1
ATOM 602 N N . GLU A 1 82 ? 1.107 12.757 0.061 1.00 84.75 82 GLU A N 1
ATOM 603 C CA . GLU A 1 82 ? 0.424 11.460 0.109 1.00 84.75 82 GLU A CA 1
ATOM 604 C C . GLU A 1 82 ? 1.091 10.403 -0.776 1.00 84.75 82 GLU A C 1
ATOM 606 O O . GLU A 1 82 ? 1.086 9.221 -0.441 1.00 84.75 82 GLU A O 1
ATOM 611 N N . PHE A 1 83 ? 1.706 10.815 -1.884 1.00 85.81 83 PHE A N 1
ATOM 612 C CA . PHE A 1 83 ? 2.496 9.930 -2.731 1.00 85.81 83 PHE A CA 1
ATOM 613 C C . PHE A 1 83 ? 3.729 9.397 -1.992 1.00 85.81 83 PHE A C 1
ATOM 615 O O . PHE A 1 83 ? 4.031 8.206 -2.082 1.00 85.81 83 PHE A O 1
ATOM 622 N N . GLU A 1 84 ? 4.397 10.249 -1.209 1.00 85.62 84 GLU A N 1
ATOM 623 C CA . GLU A 1 84 ? 5.491 9.835 -0.324 1.00 85.62 84 GLU A CA 1
ATOM 624 C C . GLU A 1 84 ? 5.017 8.801 0.698 1.00 85.62 84 GLU A C 1
ATOM 626 O O . GLU A 1 84 ? 5.627 7.743 0.864 1.00 85.62 84 GLU A O 1
ATOM 631 N N . GLN A 1 85 ? 3.891 9.081 1.359 1.00 89.88 85 GLN A N 1
ATOM 632 C CA . GLN A 1 85 ? 3.294 8.162 2.326 1.00 89.88 85 GLN A CA 1
ATOM 633 C C . GLN A 1 85 ? 2.939 6.818 1.669 1.00 89.88 85 GLN A C 1
ATOM 635 O O . GLN A 1 85 ? 3.191 5.756 2.243 1.00 89.88 85 GLN A O 1
ATOM 640 N N . LEU A 1 86 ? 2.420 6.849 0.436 1.00 90.94 86 LEU A N 1
ATOM 641 C CA . LEU A 1 86 ? 2.103 5.657 -0.346 1.00 90.94 86 LEU A CA 1
ATOM 642 C C . LEU A 1 86 ? 3.361 4.838 -0.685 1.00 90.94 86 LEU A C 1
ATOM 644 O O . LEU A 1 86 ? 3.357 3.615 -0.553 1.00 90.94 86 LEU A O 1
ATOM 648 N N . ALA A 1 87 ? 4.458 5.484 -1.082 1.00 90.94 87 ALA A N 1
ATOM 649 C CA . ALA A 1 87 ? 5.723 4.795 -1.332 1.00 90.94 87 ALA A CA 1
ATOM 650 C C . ALA A 1 87 ? 6.299 4.177 -0.046 1.00 90.94 87 ALA A C 1
ATOM 652 O O . ALA A 1 87 ? 6.744 3.027 -0.062 1.00 90.94 87 ALA A O 1
ATOM 653 N N . ARG A 1 88 ? 6.233 4.898 1.081 1.00 91.31 88 A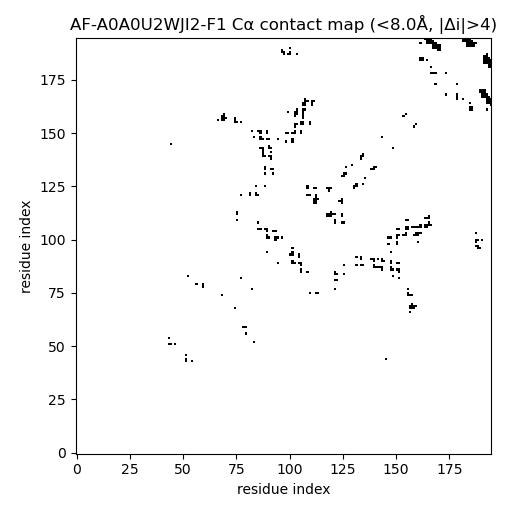RG A N 1
ATOM 654 C CA . ARG A 1 88 ? 6.660 4.411 2.405 1.00 91.31 88 ARG A CA 1
ATOM 655 C C . ARG A 1 88 ? 5.890 3.184 2.843 1.00 91.31 88 ARG A C 1
ATOM 657 O O . ARG A 1 88 ? 6.506 2.191 3.229 1.00 91.31 88 ARG A O 1
ATOM 664 N N . ILE A 1 89 ? 4.564 3.206 2.724 1.00 93.31 89 ILE A N 1
ATOM 665 C CA . ILE A 1 89 ? 3.761 2.063 3.154 1.00 93.31 89 ILE A CA 1
ATOM 666 C C . ILE A 1 89 ? 3.975 0.839 2.259 1.00 93.31 89 ILE A C 1
ATOM 668 O O . ILE A 1 89 ? 4.122 -0.269 2.769 1.00 93.31 89 ILE A O 1
ATOM 672 N N . ILE A 1 90 ? 4.107 1.026 0.941 1.00 94.12 90 ILE A N 1
ATOM 673 C CA . ILE A 1 90 ? 4.451 -0.065 0.017 1.00 94.12 90 ILE A CA 1
ATOM 674 C C . ILE A 1 90 ? 5.817 -0.654 0.363 1.00 94.12 90 ILE A C 1
ATOM 676 O O . ILE A 1 90 ? 5.981 -1.875 0.369 1.00 94.12 90 ILE A O 1
ATOM 680 N N . HIS A 1 91 ? 6.803 0.197 0.655 1.00 92.25 91 HIS A N 1
ATOM 681 C CA . HIS A 1 91 ? 8.120 -0.275 1.049 1.00 92.25 91 HIS A CA 1
ATOM 682 C C . HIS A 1 91 ? 8.041 -1.098 2.333 1.00 92.25 91 HIS A C 1
ATOM 684 O O . HIS A 1 91 ? 8.579 -2.198 2.388 1.00 92.25 91 HIS A O 1
ATOM 690 N N . ALA A 1 92 ? 7.342 -0.606 3.349 1.00 90.31 92 ALA A N 1
ATOM 691 C CA . ALA A 1 92 ? 7.307 -1.278 4.635 1.00 90.31 92 ALA A CA 1
ATOM 692 C C . ALA A 1 92 ? 6.544 -2.618 4.602 1.00 90.31 92 ALA A C 1
ATOM 694 O O . ALA A 1 92 ? 6.959 -3.572 5.255 1.00 90.31 92 ALA A O 1
ATOM 695 N N . GLU A 1 93 ? 5.480 -2.721 3.804 1.00 90.19 93 GLU A N 1
ATOM 696 C CA . GLU A 1 93 ? 4.607 -3.905 3.762 1.00 90.19 93 GLU A CA 1
ATOM 697 C C . GLU A 1 93 ? 5.020 -4.941 2.702 1.00 90.19 93 GLU A C 1
ATOM 699 O O . GLU A 1 93 ? 4.774 -6.136 2.859 1.00 90.19 93 GLU A O 1
ATOM 704 N N . ALA A 1 94 ? 5.658 -4.506 1.611 1.00 91.56 94 ALA A N 1
ATOM 705 C CA . ALA A 1 94 ? 5.950 -5.356 0.455 1.00 91.56 94 ALA A CA 1
ATOM 706 C C . ALA A 1 94 ? 7.429 -5.354 0.037 1.00 91.56 94 ALA A C 1
ATOM 708 O O . ALA A 1 94 ? 7.769 -5.787 -1.072 1.00 91.56 94 ALA A O 1
ATOM 709 N N . ARG A 1 95 ? 8.350 -4.908 0.903 1.00 87.88 95 ARG A N 1
ATOM 710 C CA . ARG A 1 95 ? 9.789 -5.064 0.647 1.00 87.88 95 ARG A CA 1
ATOM 711 C C . ARG A 1 95 ? 10.140 -6.543 0.478 1.00 87.88 95 ARG A C 1
ATOM 713 O O . ARG A 1 95 ? 9.912 -7.364 1.358 1.00 87.88 95 ARG A O 1
ATOM 720 N N . GLY A 1 96 ? 10.757 -6.861 -0.659 1.00 86.75 96 GLY A N 1
ATOM 721 C CA . GLY A 1 96 ? 11.140 -8.229 -1.018 1.00 86.75 96 GLY A CA 1
ATOM 722 C C . GLY A 1 96 ? 10.045 -9.029 -1.730 1.00 86.75 96 GLY A C 1
ATOM 723 O O . GLY A 1 96 ? 10.335 -10.114 -2.226 1.00 86.75 96 GLY A O 1
ATOM 724 N N . GLU A 1 97 ? 8.825 -8.495 -1.852 1.00 91.88 97 GLU A N 1
ATOM 725 C CA . GLU A 1 97 ? 7.791 -9.075 -2.710 1.00 91.88 97 GLU A CA 1
ATOM 726 C C . GLU A 1 97 ? 8.040 -8.735 -4.189 1.00 91.88 97 GLU A C 1
ATOM 728 O O . GLU A 1 97 ? 8.782 -7.807 -4.541 1.00 91.88 97 GLU A O 1
ATOM 733 N N . SER A 1 98 ? 7.369 -9.478 -5.074 1.00 95.19 98 SER A N 1
ATOM 734 C CA . SER A 1 98 ? 7.338 -9.177 -6.509 1.00 95.19 98 SER A CA 1
ATOM 735 C C . SER A 1 98 ? 6.843 -7.748 -6.780 1.00 95.19 98 SER A C 1
ATOM 737 O O . SER A 1 98 ? 6.097 -7.177 -5.985 1.00 95.19 98 SER A O 1
ATOM 739 N N . PHE A 1 99 ? 7.201 -7.173 -7.934 1.00 94.25 99 PHE A N 1
ATOM 740 C CA . PHE A 1 99 ? 6.735 -5.828 -8.299 1.00 94.25 99 PHE A CA 1
ATOM 741 C C . PHE A 1 99 ? 5.201 -5.731 -8.322 1.00 94.25 99 PHE A C 1
ATOM 743 O O . PHE A 1 99 ? 4.645 -4.771 -7.800 1.00 94.25 99 PHE A O 1
ATOM 750 N N . ALA A 1 100 ? 4.514 -6.764 -8.824 1.00 94.25 100 ALA A N 1
ATOM 751 C CA . ALA A 1 100 ? 3.055 -6.842 -8.771 1.00 94.25 100 ALA A CA 1
ATOM 752 C C . ALA A 1 100 ? 2.522 -6.862 -7.327 1.00 94.25 100 ALA A C 1
ATOM 754 O O . ALA A 1 100 ? 1.505 -6.239 -7.055 1.00 94.25 100 ALA A O 1
ATOM 755 N N . GLY A 1 101 ? 3.218 -7.518 -6.391 1.00 96.00 101 GLY A N 1
ATOM 756 C CA . GLY A 1 101 ? 2.874 -7.495 -4.964 1.00 96.00 101 GLY A CA 1
ATOM 757 C C . GLY A 1 101 ? 3.049 -6.114 -4.324 1.00 96.00 101 GLY A C 1
ATOM 758 O O . GLY A 1 101 ? 2.225 -5.703 -3.515 1.00 96.00 101 GLY A O 1
ATOM 759 N N . GLN A 1 102 ? 4.071 -5.357 -4.733 1.00 96.38 102 GLN A N 1
ATOM 760 C CA . GLN A 1 102 ? 4.254 -3.968 -4.292 1.00 96.38 102 GLN A CA 1
ATOM 761 C C . GLN A 1 102 ? 3.138 -3.057 -4.827 1.00 96.38 102 GLN A C 1
ATOM 763 O O . GLN A 1 102 ? 2.558 -2.282 -4.068 1.00 96.38 102 GLN A O 1
ATOM 768 N N . VAL A 1 103 ? 2.785 -3.189 -6.112 1.00 95.50 103 VAL A N 1
ATOM 769 C CA . VAL A 1 103 ? 1.651 -2.458 -6.707 1.00 95.50 103 VAL A CA 1
ATOM 770 C C . VAL A 1 103 ? 0.336 -2.852 -6.030 1.00 95.50 103 VAL A C 1
ATOM 772 O O . VAL A 1 103 ? -0.483 -1.985 -5.750 1.00 95.50 103 VAL A O 1
ATOM 775 N N . ALA A 1 104 ? 0.155 -4.133 -5.697 1.00 96.44 104 ALA A N 1
ATOM 776 C CA . ALA A 1 104 ? -1.034 -4.648 -5.025 1.00 96.44 104 ALA A CA 1
ATOM 777 C C . ALA A 1 104 ? -1.298 -3.975 -3.668 1.00 96.44 104 ALA A C 1
ATOM 779 O O . ALA A 1 104 ? -2.433 -3.599 -3.384 1.00 96.44 104 ALA A O 1
ATOM 780 N N . VAL A 1 105 ? -0.262 -3.768 -2.845 1.00 96.00 105 VAL A N 1
ATOM 781 C CA . VAL A 1 105 ? -0.404 -3.035 -1.573 1.00 96.00 105 VAL A CA 1
ATOM 782 C C . VAL A 1 105 ? -0.832 -1.586 -1.819 1.00 96.00 105 VAL A C 1
ATOM 784 O O . VAL A 1 105 ? -1.766 -1.104 -1.177 1.00 96.00 105 VAL A O 1
ATOM 787 N N . GLY A 1 106 ? -0.207 -0.907 -2.786 1.00 96.06 106 GLY A N 1
ATOM 788 C CA . GLY A 1 106 ? -0.597 0.451 -3.173 1.00 96.06 106 GLY A CA 1
ATOM 789 C C . GLY A 1 106 ? -2.043 0.530 -3.668 1.00 96.06 106 GLY A C 1
ATOM 790 O O . GLY A 1 106 ? -2.788 1.432 -3.286 1.00 96.06 106 GLY A O 1
ATOM 791 N N . ALA A 1 107 ? -2.471 -0.451 -4.461 1.00 95.50 107 ALA A N 1
ATOM 792 C CA . ALA A 1 107 ? -3.835 -0.547 -4.956 1.00 95.50 107 ALA A CA 1
ATOM 793 C C . ALA A 1 107 ? -4.848 -0.731 -3.817 1.00 95.50 107 ALA A C 1
ATOM 795 O O . ALA A 1 107 ? -5.857 -0.036 -3.809 1.00 95.50 107 ALA A O 1
ATOM 796 N N . VAL A 1 108 ? -4.559 -1.564 -2.807 1.00 96.19 108 VAL A N 1
ATOM 797 C CA . VAL A 1 108 ? -5.425 -1.717 -1.620 1.00 96.19 108 VAL A CA 1
ATOM 798 C C . VAL A 1 108 ? -5.618 -0.388 -0.885 1.00 96.19 108 VAL A C 1
ATOM 800 O O . VAL A 1 108 ? -6.743 -0.067 -0.503 1.00 96.19 108 VAL A O 1
ATOM 803 N N . VAL A 1 109 ? -4.557 0.411 -0.711 1.00 95.94 109 VAL A N 1
ATOM 804 C CA . VAL A 1 109 ? -4.664 1.746 -0.090 1.00 95.94 109 VAL A CA 1
ATOM 805 C C . VAL A 1 109 ? -5.622 2.628 -0.889 1.00 95.94 109 VAL A C 1
ATOM 807 O O . VAL A 1 109 ? -6.556 3.193 -0.324 1.00 95.94 109 VAL A O 1
ATOM 810 N N . LEU A 1 110 ? -5.447 2.698 -2.210 1.00 94.69 110 LEU A N 1
ATOM 811 C CA . LEU A 1 110 ? -6.303 3.508 -3.080 1.00 94.69 110 LEU A CA 1
ATOM 812 C C . LEU A 1 110 ? -7.733 2.956 -3.188 1.00 94.69 110 LEU A C 1
ATOM 814 O O . LEU A 1 110 ? -8.674 3.724 -3.360 1.00 94.69 110 LEU A O 1
ATOM 818 N N . ASN A 1 111 ? -7.923 1.643 -3.070 1.00 94.69 111 ASN A N 1
ATOM 819 C CA . ASN A 1 111 ? -9.242 1.016 -3.025 1.00 94.69 111 ASN A CA 1
ATOM 820 C C . ASN A 1 111 ? -9.979 1.383 -1.739 1.00 94.69 111 ASN A C 1
ATOM 822 O O . ASN A 1 111 ? -11.163 1.695 -1.802 1.00 94.69 111 ASN A O 1
ATOM 826 N N . ARG A 1 112 ? -9.279 1.434 -0.598 1.00 95.31 112 ARG A N 1
ATOM 827 C CA . ARG A 1 112 ? -9.844 1.932 0.663 1.00 95.31 112 ARG A CA 1
ATOM 828 C C . ARG A 1 112 ? -10.247 3.397 0.560 1.00 95.31 112 ARG A C 1
ATOM 830 O O . ARG A 1 112 ? -11.352 3.714 0.956 1.00 95.31 112 ARG A O 1
ATOM 837 N N . VAL A 1 113 ? -9.434 4.256 -0.060 1.00 93.75 113 VAL A N 1
ATOM 838 C CA . VAL A 1 113 ? -9.818 5.665 -0.294 1.00 93.75 113 VAL A CA 1
ATOM 839 C C . VAL A 1 113 ? -11.130 5.792 -1.085 1.00 93.75 113 VAL A C 1
ATOM 841 O O . VAL A 1 113 ? -11.874 6.748 -0.906 1.00 93.75 113 VAL A O 1
ATOM 844 N N . ARG A 1 114 ? -11.435 4.828 -1.963 1.00 90.06 114 ARG A N 1
ATOM 845 C CA . ARG A 1 114 ? -12.672 4.807 -2.761 1.00 90.06 114 ARG A CA 1
ATOM 846 C C . ARG A 1 114 ? -13.842 4.091 -2.080 1.00 90.06 114 ARG A C 1
ATOM 848 O O . ARG A 1 114 ? -14.958 4.166 -2.588 1.00 90.06 114 ARG A O 1
ATOM 855 N N . ALA A 1 115 ? -13.593 3.331 -1.018 1.00 90.12 115 ALA A N 1
ATOM 856 C CA . ALA A 1 115 ? -14.576 2.440 -0.422 1.00 90.12 115 ALA A CA 1
ATOM 857 C C . ALA A 1 115 ? -15.300 3.108 0.748 1.00 90.12 115 ALA A C 1
ATOM 859 O O . ALA A 1 115 ? -14.693 3.757 1.596 1.00 90.12 115 ALA A O 1
ATOM 860 N N . GLU A 1 116 ? -16.606 2.872 0.841 1.00 90.62 116 GLU A N 1
ATOM 861 C CA . GLU A 1 116 ? -17.380 3.295 2.003 1.00 90.62 116 GLU A CA 1
ATOM 862 C C . GLU A 1 116 ? -16.850 2.630 3.286 1.00 90.62 116 GLU A C 1
ATOM 864 O O . GLU A 1 116 ? -16.473 1.456 3.297 1.00 90.62 116 GLU A O 1
ATOM 869 N N . GLY A 1 117 ? -16.830 3.384 4.387 1.00 88.94 117 GLY A N 1
ATOM 870 C CA . GLY A 1 117 ? -16.345 2.901 5.686 1.00 88.94 117 GLY A CA 1
ATOM 871 C C . GLY A 1 117 ? -14.835 3.050 5.906 1.00 88.94 117 GLY A C 1
ATOM 872 O O . GLY A 1 117 ? -14.342 2.688 6.977 1.00 88.94 117 GLY A O 1
ATOM 873 N N . PHE A 1 118 ? -14.115 3.624 4.943 1.00 92.38 118 PHE A N 1
ATOM 874 C CA . PHE A 1 118 ? -12.712 4.013 5.065 1.00 92.38 118 PHE A CA 1
ATOM 875 C C . PHE A 1 118 ? -12.550 5.538 4.920 1.00 92.38 118 PHE A C 1
ATOM 877 O O . PHE A 1 118 ? -13.491 6.217 4.522 1.00 92.38 118 PHE A O 1
ATOM 884 N N . PRO A 1 119 ? -11.391 6.110 5.293 1.00 93.38 119 PRO A N 1
ATOM 885 C CA . PRO A 1 119 ? -11.118 7.530 5.123 1.00 93.38 119 PRO A CA 1
ATOM 886 C C . PRO A 1 119 ? -10.898 7.885 3.651 1.00 93.38 119 PRO A C 1
ATOM 888 O O . PRO A 1 119 ? -10.259 7.132 2.920 1.00 93.38 119 PRO A O 1
ATOM 891 N N . ASP A 1 120 ? -11.311 9.090 3.266 1.00 91.12 120 ASP A N 1
ATOM 892 C CA . ASP A 1 120 ? -11.280 9.566 1.874 1.00 91.12 120 ASP A CA 1
ATOM 893 C C . ASP A 1 120 ? -9.901 10.092 1.418 1.00 91.12 120 ASP A C 1
ATOM 895 O O . ASP A 1 120 ? -9.787 10.759 0.390 1.00 91.12 120 ASP A O 1
ATOM 899 N N . THR A 1 121 ? -8.839 9.841 2.190 1.00 90.00 121 THR A N 1
ATOM 900 C CA . THR A 1 121 ? -7.471 10.301 1.897 1.00 90.00 121 THR A CA 1
ATOM 901 C C . THR A 1 121 ? -6.458 9.190 2.129 1.00 90.00 121 THR A C 1
ATOM 903 O O . THR A 1 121 ? -6.639 8.337 3.003 1.00 90.00 121 THR A O 1
ATOM 906 N N . VAL A 1 122 ? -5.358 9.205 1.370 1.00 90.50 122 VAL A N 1
ATOM 907 C CA . VAL A 1 122 ? -4.280 8.210 1.503 1.00 90.50 122 VAL A CA 1
ATOM 908 C C . VAL A 1 122 ? -3.682 8.285 2.904 1.00 90.50 122 VAL A C 1
ATOM 910 O O . VAL A 1 122 ? -3.529 7.259 3.568 1.00 90.50 122 VAL A O 1
ATOM 913 N N . SER A 1 123 ? -3.431 9.506 3.382 1.00 90.69 123 SER A N 1
ATOM 914 C CA . SER A 1 123 ? -2.956 9.752 4.746 1.00 90.69 123 SER A CA 1
ATOM 915 C C . SER A 1 123 ? -3.921 9.169 5.785 1.00 90.69 123 SER A C 1
ATOM 917 O O . SER A 1 123 ? -3.510 8.448 6.696 1.00 90.69 123 SER A O 1
ATOM 919 N N . GLY A 1 124 ? -5.225 9.412 5.613 1.00 90.94 124 GLY A N 1
ATOM 920 C CA . GLY A 1 124 ? -6.258 8.887 6.497 1.00 90.94 124 GLY A CA 1
ATOM 921 C C . GLY A 1 124 ? -6.253 7.361 6.553 1.00 90.94 124 GLY A C 1
ATOM 922 O O . GLY A 1 124 ? -6.277 6.800 7.646 1.00 90.94 124 GLY A O 1
ATOM 923 N N . VAL A 1 125 ? -6.170 6.691 5.400 1.00 93.06 125 VAL A N 1
ATOM 924 C CA . VAL A 1 125 ? -6.108 5.223 5.304 1.00 93.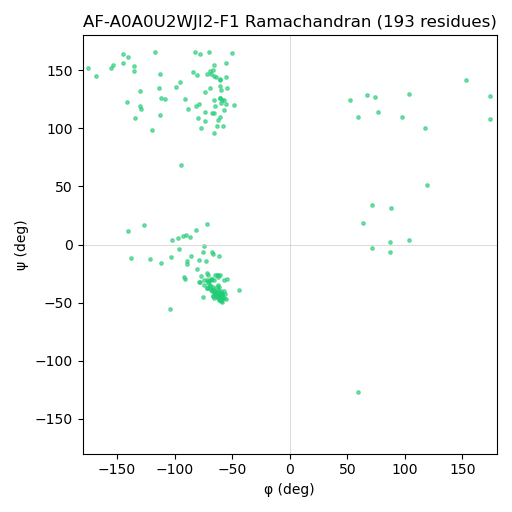06 125 VAL A CA 1
ATOM 925 C C . VAL A 1 125 ? -4.854 4.659 5.978 1.00 93.06 125 VAL A C 1
ATOM 927 O O . VAL A 1 125 ? -4.956 3.688 6.728 1.00 93.06 125 VAL A O 1
ATOM 930 N N . ILE A 1 126 ? -3.681 5.249 5.732 1.00 90.44 126 ILE A N 1
ATOM 931 C CA . ILE A 1 126 ? -2.401 4.769 6.280 1.00 90.44 126 ILE A CA 1
ATOM 932 C C . ILE A 1 126 ? -2.366 4.896 7.806 1.00 90.44 126 ILE A C 1
ATOM 934 O O . ILE A 1 126 ? -1.897 3.989 8.493 1.00 90.44 126 ILE A O 1
ATOM 938 N N . HIS A 1 127 ? -2.897 5.990 8.349 1.00 88.19 127 HIS A N 1
ATOM 939 C CA . HIS A 1 127 ? -2.853 6.275 9.783 1.00 88.19 127 HIS A CA 1
ATOM 940 C C . HIS A 1 127 ? -4.054 5.728 10.571 1.00 88.19 127 HIS A C 1
ATOM 942 O O . HIS A 1 127 ? -4.184 6.007 11.767 1.00 88.19 127 HIS A O 1
ATOM 948 N N . GLN A 1 128 ? -4.920 4.915 9.954 1.00 86.25 128 GLN A N 1
ATOM 949 C CA . GLN A 1 128 ? -5.960 4.209 10.698 1.00 86.25 128 GLN A CA 1
ATOM 950 C C . GLN A 1 128 ? -5.343 3.267 11.752 1.00 86.25 128 GLN A C 1
ATOM 952 O O . GLN A 1 128 ? -4.403 2.522 11.449 1.00 86.25 128 GLN A O 1
ATOM 957 N N . PRO A 1 129 ? -5.885 3.224 12.986 1.00 77.75 129 PRO A N 1
ATOM 958 C CA . PRO A 1 129 ? -5.354 2.364 14.035 1.00 77.75 129 PRO A CA 1
ATOM 959 C C . PRO A 1 129 ? -5.291 0.894 13.605 1.00 77.75 129 PRO A C 1
ATOM 961 O O . PRO A 1 129 ? -6.320 0.278 13.325 1.00 77.75 129 PRO A O 1
ATOM 964 N N . ARG A 1 130 ? -4.081 0.317 13.629 1.00 71.44 130 ARG A N 1
ATOM 965 C CA . ARG A 1 130 ? -3.794 -1.087 13.270 1.00 71.44 130 ARG A CA 1
ATOM 966 C C . ARG A 1 130 ? -4.083 -1.449 11.804 1.00 71.44 130 ARG A C 1
ATOM 968 O O . ARG A 1 130 ? -4.212 -2.632 11.501 1.00 71.44 130 ARG A O 1
ATOM 975 N N . ALA A 1 131 ? -4.188 -0.469 10.903 1.00 74.50 131 ALA A N 1
ATOM 976 C CA . ALA A 1 131 ? -4.350 -0.743 9.473 1.00 74.50 131 ALA A CA 1
ATOM 977 C C . ALA A 1 131 ? -3.075 -1.310 8.835 1.00 74.50 131 ALA A C 1
ATOM 979 O O . ALA A 1 131 ? -3.176 -2.144 7.937 1.00 74.50 131 ALA A O 1
ATOM 980 N N . PHE A 1 132 ? -1.912 -0.884 9.336 1.00 73.31 132 PHE A N 1
ATOM 981 C CA . PHE A 1 132 ? -0.592 -1.333 8.909 1.00 73.31 132 PHE A CA 1
ATOM 982 C C . PHE A 1 132 ? 0.320 -1.450 10.131 1.00 73.31 132 PHE A C 1
ATOM 984 O O . PHE A 1 132 ? 0.500 -0.480 10.873 1.00 73.31 132 PHE A O 1
ATOM 991 N N . THR A 1 133 ? 0.877 -2.635 10.374 1.00 68.25 133 THR A N 1
ATOM 992 C CA . THR A 1 133 ? 1.766 -2.869 11.527 1.00 68.25 133 THR A CA 1
ATOM 993 C C . THR A 1 133 ? 3.078 -2.103 11.375 1.00 68.25 133 THR A C 1
ATOM 995 O O . THR A 1 133 ? 3.608 -1.591 12.359 1.00 68.25 133 THR A O 1
ATOM 998 N N . ALA A 1 134 ? 3.522 -1.886 10.132 1.00 64.06 134 ALA A N 1
ATOM 999 C CA . ALA A 1 134 ? 4.709 -1.110 9.795 1.00 64.06 134 ALA A CA 1
ATOM 1000 C C . ALA A 1 134 ? 4.750 0.319 10.367 1.00 64.06 134 ALA A C 1
ATOM 1002 O O . ALA A 1 134 ? 5.839 0.848 10.603 1.00 64.06 134 ALA A O 1
ATOM 1003 N N . VAL A 1 135 ? 3.589 0.953 10.572 1.00 63.06 135 VAL A N 1
ATOM 1004 C CA . VAL A 1 135 ? 3.501 2.309 11.138 1.00 63.06 135 VAL A CA 1
ATOM 1005 C C . VAL A 1 135 ? 3.844 2.297 12.629 1.00 63.06 135 VAL A C 1
ATOM 1007 O O . VAL A 1 135 ? 4.512 3.206 13.110 1.00 63.06 135 VAL A O 1
ATOM 1010 N N . ALA A 1 136 ? 3.429 1.257 13.356 1.00 62.69 136 ALA A N 1
ATOM 1011 C CA . ALA A 1 136 ? 3.734 1.105 14.777 1.00 62.69 136 ALA A CA 1
ATOM 1012 C C . ALA A 1 136 ? 5.171 0.605 15.018 1.00 62.69 136 ALA A C 1
ATOM 1014 O O . ALA A 1 136 ? 5.796 0.995 16.000 1.00 62.69 136 ALA A O 1
ATOM 1015 N N . ASP A 1 137 ? 5.703 -0.208 14.101 1.00 66.31 137 ASP A N 1
ATOM 1016 C CA . ASP A 1 137 ? 7.021 -0.846 14.225 1.00 66.31 137 ASP A CA 1
ATOM 1017 C C . ASP A 1 137 ? 8.187 0.033 13.713 1.00 66.31 137 ASP A C 1
ATOM 1019 O O . ASP A 1 137 ? 9.324 -0.431 13.595 1.00 66.31 137 ASP A O 1
ATOM 1023 N N . GLY A 1 138 ? 7.916 1.295 13.353 1.00 69.81 138 GLY A N 1
ATOM 1024 C CA . GLY A 1 138 ? 8.907 2.265 12.859 1.00 69.81 138 GLY A CA 1
ATOM 1025 C C . GLY A 1 138 ? 9.435 1.993 11.442 1.00 69.81 138 GLY A C 1
ATOM 1026 O O . GLY A 1 138 ? 10.189 2.794 10.898 1.00 69.81 138 GLY A O 1
ATOM 1027 N N . GLN A 1 139 ? 9.021 0.898 10.797 1.00 72.94 139 GLN A N 1
ATOM 1028 C CA . GLN A 1 139 ? 9.435 0.556 9.427 1.00 72.94 139 GLN A CA 1
ATOM 1029 C C . GLN A 1 139 ? 8.942 1.575 8.393 1.00 72.94 139 GLN A C 1
ATOM 1031 O O . GLN A 1 139 ? 9.571 1.757 7.355 1.00 72.94 139 GLN A O 1
ATOM 1036 N N . TYR A 1 140 ? 7.842 2.264 8.693 1.00 76.19 140 TYR A N 1
ATOM 1037 C CA . TYR A 1 140 ? 7.314 3.357 7.882 1.00 76.19 140 TYR A CA 1
ATOM 1038 C C . TYR A 1 140 ? 8.267 4.566 7.770 1.00 76.19 140 TYR A C 1
ATOM 1040 O O . TYR A 1 140 ? 8.234 5.304 6.785 1.00 76.19 140 TYR A O 1
ATOM 1048 N N . GLU A 1 141 ? 9.141 4.769 8.759 1.00 79.06 141 GLU A N 1
ATOM 1049 C CA . GLU A 1 141 ? 10.110 5.872 8.759 1.00 79.06 141 GLU A CA 1
ATOM 1050 C C . GLU A 1 141 ? 11.328 5.583 7.869 1.00 79.06 141 GLU A C 1
ATOM 1052 O O . GLU A 1 141 ? 12.086 6.497 7.541 1.00 79.06 141 GLU A O 1
ATOM 1057 N N . LEU A 1 142 ? 11.507 4.329 7.434 1.00 78.88 142 LEU A N 1
ATOM 1058 C CA . LEU A 1 142 ? 12.590 3.958 6.531 1.00 78.88 142 LEU A CA 1
ATOM 1059 C C . LEU A 1 142 ? 12.415 4.608 5.159 1.00 78.88 142 LEU A C 1
ATOM 1061 O O . LEU A 1 142 ? 11.306 4.753 4.645 1.00 78.88 142 LEU A O 1
ATOM 1065 N N . GLU A 1 143 ? 13.544 4.963 4.550 1.00 80.50 143 GLU A N 1
ATOM 1066 C CA . GLU A 1 143 ? 13.550 5.543 3.213 1.00 80.50 143 GLU A CA 1
ATOM 1067 C C . GLU A 1 143 ? 13.062 4.515 2.174 1.00 80.50 143 GLU A C 1
ATOM 1069 O O . GLU A 1 143 ? 13.638 3.419 2.093 1.00 80.50 143 GLU A O 1
ATOM 1074 N N . PRO A 1 144 ? 12.023 4.829 1.373 1.00 85.75 144 PRO A N 1
ATOM 1075 C CA . PRO A 1 144 ? 11.535 3.914 0.353 1.00 85.75 144 PRO A CA 1
ATOM 1076 C C . PRO A 1 144 ? 12.588 3.653 -0.721 1.00 85.75 144 PRO A C 1
ATOM 1078 O O . PRO A 1 144 ? 13.327 4.536 -1.151 1.00 85.75 144 PRO A O 1
ATOM 1081 N N . ASN A 1 145 ? 12.616 2.424 -1.228 1.00 84.31 145 ASN A N 1
ATOM 1082 C CA . ASN A 1 145 ? 13.441 2.089 -2.383 1.00 84.31 145 ASN A CA 1
ATOM 1083 C C . ASN A 1 145 ? 12.758 2.457 -3.715 1.00 84.31 145 ASN A C 1
ATOM 1085 O O . ASN A 1 145 ? 11.547 2.651 -3.814 1.00 84.31 145 ASN A O 1
ATOM 1089 N N . ASP A 1 146 ? 13.543 2.458 -4.789 1.00 84.25 146 ASP A N 1
ATOM 1090 C CA . ASP A 1 146 ? 13.086 2.828 -6.134 1.00 84.25 146 ASP A CA 1
ATOM 1091 C C . ASP A 1 146 ? 11.960 1.941 -6.674 1.00 84.25 146 ASP A C 1
ATOM 1093 O O . ASP A 1 146 ? 11.206 2.357 -7.554 1.00 84.25 146 ASP A O 1
ATOM 1097 N N . THR A 1 147 ? 11.857 0.689 -6.217 1.00 88.62 147 THR A N 1
ATOM 1098 C CA . THR A 1 147 ? 10.750 -0.192 -6.614 1.00 88.62 147 THR A CA 1
ATOM 1099 C C . THR A 1 147 ? 9.441 0.249 -5.968 1.00 88.62 147 THR A C 1
ATOM 1101 O O . THR A 1 147 ? 8.427 0.241 -6.659 1.00 88.62 147 THR A O 1
ATOM 1104 N N . ALA A 1 148 ? 9.468 0.709 -4.712 1.00 91.06 148 ALA A N 1
ATOM 1105 C CA . ALA A 1 148 ? 8.286 1.190 -4.006 1.00 91.06 148 ALA A CA 1
ATOM 1106 C C . ALA A 1 148 ? 7.729 2.481 -4.624 1.00 91.06 148 ALA A C 1
ATOM 1108 O O . ALA A 1 148 ? 6.533 2.552 -4.889 1.00 91.06 148 ALA A O 1
ATOM 1109 N N . TYR A 1 149 ? 8.585 3.452 -4.968 1.00 86.81 149 TYR A N 1
ATOM 1110 C CA . TYR A 1 149 ? 8.147 4.661 -5.685 1.00 86.81 149 TYR A CA 1
ATOM 1111 C C . TYR A 1 149 ? 7.507 4.342 -7.041 1.00 86.81 149 TYR A C 1
ATOM 1113 O O . TYR A 1 149 ? 6.469 4.896 -7.401 1.00 86.81 149 TYR A O 1
ATOM 1121 N N . ARG A 1 150 ? 8.100 3.414 -7.801 1.00 85.62 150 ARG A N 1
ATOM 1122 C CA . ARG A 1 150 ? 7.526 2.978 -9.081 1.00 85.62 150 ARG A CA 1
ATOM 1123 C C . ARG A 1 150 ? 6.200 2.255 -8.891 1.00 85.62 150 ARG A C 1
ATOM 1125 O O . ARG A 1 150 ? 5.280 2.481 -9.665 1.00 85.62 150 ARG A O 1
ATOM 1132 N N . ALA A 1 151 ? 6.092 1.417 -7.867 1.00 91.19 151 ALA A N 1
ATOM 1133 C CA . ALA A 1 151 ? 4.852 0.725 -7.553 1.00 91.19 151 ALA A CA 1
ATOM 1134 C C . ALA A 1 151 ? 3.740 1.705 -7.144 1.00 91.19 151 ALA A C 1
ATOM 1136 O O . ALA A 1 151 ? 2.618 1.576 -7.627 1.00 91.19 151 ALA A O 1
ATOM 1137 N N . ALA A 1 152 ? 4.062 2.721 -6.334 1.00 90.88 152 ALA A N 1
ATOM 1138 C CA . ALA A 1 152 ? 3.140 3.799 -5.980 1.00 90.88 152 ALA A CA 1
ATOM 1139 C C . ALA A 1 152 ? 2.638 4.534 -7.231 1.00 90.88 152 ALA A C 1
ATOM 1141 O O . ALA A 1 152 ? 1.437 4.741 -7.387 1.00 90.88 152 ALA A O 1
ATOM 1142 N N . LEU A 1 153 ? 3.542 4.872 -8.157 1.00 84.94 153 LEU A N 1
ATOM 1143 C CA . LEU A 1 153 ? 3.185 5.542 -9.408 1.00 84.94 153 LEU A CA 1
ATOM 1144 C C . LEU A 1 153 ? 2.231 4.699 -10.259 1.00 84.94 153 LEU A C 1
ATOM 1146 O O . LEU A 1 153 ? 1.235 5.217 -10.759 1.00 84.94 153 LEU A O 1
ATOM 1150 N N . GLU A 1 154 ? 2.512 3.408 -10.415 1.00 84.50 154 GLU A N 1
ATOM 1151 C CA . GLU A 1 154 ? 1.655 2.516 -11.194 1.00 84.50 154 GLU A CA 1
ATOM 1152 C C . GLU A 1 154 ? 0.278 2.300 -10.544 1.00 84.50 154 GLU A C 1
ATOM 1154 O O . GLU A 1 154 ? -0.737 2.312 -11.243 1.00 84.50 154 GLU A O 1
ATOM 1159 N N . ALA A 1 155 ? 0.215 2.204 -9.212 1.00 89.81 155 ALA A N 1
ATOM 1160 C CA . ALA A 1 155 ? -1.050 2.141 -8.483 1.00 89.81 155 ALA A CA 1
ATOM 1161 C C . ALA A 1 155 ? -1.875 3.431 -8.663 1.00 89.81 155 ALA A C 1
ATOM 1163 O O . ALA A 1 155 ? -3.069 3.366 -8.955 1.00 89.81 155 ALA A O 1
ATOM 1164 N N . VAL A 1 156 ? -1.242 4.610 -8.571 1.00 86.62 156 VAL A N 1
ATOM 1165 C CA . VAL A 1 156 ? -1.892 5.917 -8.807 1.00 86.62 156 VAL A CA 1
ATOM 1166 C C . VAL A 1 156 ? -2.382 6.053 -10.250 1.00 86.62 156 VAL A C 1
ATOM 1168 O O . VAL A 1 156 ? -3.471 6.575 -10.486 1.00 86.62 156 VAL A O 1
ATOM 1171 N N . ARG A 1 157 ? -1.634 5.513 -11.220 1.00 80.94 157 ARG A N 1
ATOM 1172 C CA . ARG A 1 157 ? -2.063 5.394 -12.628 1.00 80.94 157 ARG A CA 1
ATOM 1173 C C . ARG A 1 157 ? -3.226 4.419 -12.825 1.00 80.94 157 ARG A C 1
ATOM 1175 O O . ARG A 1 157 ? -3.796 4.357 -13.913 1.00 80.94 157 ARG A O 1
ATOM 1182 N N . GLY A 1 158 ? -3.597 3.682 -11.783 1.00 81.81 158 GLY A N 1
ATOM 1183 C CA . GLY A 1 158 ? -4.780 2.840 -11.722 1.00 81.81 158 GLY A CA 1
ATOM 1184 C C . GLY A 1 158 ? -4.504 1.351 -11.872 1.00 81.81 158 GLY A C 1
ATOM 1185 O O . GLY A 1 158 ? -5.470 0.595 -11.912 1.00 81.81 158 GLY A O 1
ATOM 1186 N N . TRP A 1 159 ? -3.245 0.907 -11.964 1.00 88.12 159 TRP A N 1
ATOM 1187 C CA . TRP A 1 159 ? -2.970 -0.525 -12.043 1.00 88.12 159 TRP A CA 1
ATOM 1188 C C . TRP A 1 159 ? -3.329 -1.195 -10.711 1.00 88.12 159 TRP A C 1
ATOM 1190 O O . TRP A 1 159 ? -2.678 -0.969 -9.693 1.00 88.12 159 TRP A O 1
ATOM 1200 N N . ASP A 1 160 ? -4.362 -2.040 -10.736 1.00 94.25 160 ASP A N 1
ATOM 1201 C CA . ASP A 1 160 ? -4.779 -2.863 -9.603 1.00 94.25 160 ASP A CA 1
ATOM 1202 C C . ASP A 1 160 ? -4.703 -4.362 -9.956 1.00 94.25 160 ASP A C 1
ATOM 1204 O O . ASP A 1 160 ? -5.624 -4.903 -10.574 1.00 94.25 160 ASP A O 1
ATOM 1208 N N . PRO A 1 161 ? -3.624 -5.069 -9.570 1.00 92.69 161 PRO A N 1
ATOM 1209 C CA . PRO A 1 161 ? -3.507 -6.511 -9.781 1.00 92.69 161 PRO A CA 1
ATOM 1210 C C . PRO A 1 161 ? -4.369 -7.340 -8.811 1.00 92.69 161 PRO A C 1
ATOM 1212 O O . PRO A 1 161 ? -4.429 -8.559 -8.952 1.00 92.69 161 PRO A O 1
ATOM 1215 N N . THR A 1 162 ? -5.019 -6.713 -7.825 1.00 95.75 162 THR A N 1
ATOM 1216 C CA . THR A 1 162 ? -5.804 -7.394 -6.784 1.00 95.75 162 THR A CA 1
ATOM 1217 C C . THR A 1 162 ? -7.263 -7.611 -7.161 1.00 95.75 162 THR A C 1
ATOM 1219 O O . THR A 1 162 ? -7.935 -8.412 -6.519 1.00 95.75 162 THR A O 1
ATOM 1222 N N . GLY A 1 163 ? -7.762 -6.901 -8.178 1.00 91.19 163 GLY A N 1
ATOM 1223 C CA . GLY A 1 163 ? -9.171 -6.951 -8.567 1.00 91.19 163 GLY A CA 1
ATOM 1224 C C . GLY A 1 163 ? -10.110 -6.254 -7.576 1.00 91.19 163 GLY A C 1
ATOM 1225 O O . GLY A 1 163 ? -11.242 -6.705 -7.388 1.00 91.19 163 GLY A O 1
ATOM 1226 N N . GLY A 1 164 ? -9.664 -5.169 -6.935 1.00 93.19 164 GLY A N 1
ATOM 1227 C CA . GLY A 1 164 ? -10.480 -4.399 -5.996 1.00 93.19 164 GLY A CA 1
ATOM 1228 C C . GLY A 1 164 ? -10.430 -4.908 -4.554 1.00 93.19 164 GLY A C 1
ATOM 1229 O O . GLY A 1 164 ? -11.435 -4.819 -3.848 1.00 93.19 164 GLY A O 1
ATOM 1230 N N . ALA A 1 165 ? -9.307 -5.479 -4.112 1.00 95.88 165 ALA A N 1
ATOM 1231 C CA . ALA A 1 165 ? -9.161 -5.930 -2.732 1.00 95.88 165 ALA A CA 1
ATOM 1232 C C . ALA A 1 165 ? -9.126 -4.752 -1.747 1.00 95.88 165 ALA A C 1
ATOM 1234 O O . ALA A 1 165 ? -8.581 -3.686 -2.043 1.00 95.88 165 ALA A O 1
ATOM 1235 N N . LEU A 1 166 ? -9.663 -4.983 -0.547 1.00 95.19 166 LEU A N 1
ATOM 1236 C CA . LEU A 1 166 ? -9.635 -4.042 0.582 1.00 95.19 166 LEU A CA 1
ATOM 1237 C C . LEU A 1 166 ? -8.751 -4.542 1.727 1.00 95.19 166 LEU A C 1
ATOM 1239 O O . LEU A 1 166 ? -8.355 -3.774 2.610 1.00 95.19 166 LEU A O 1
ATOM 1243 N N . TYR A 1 167 ? -8.416 -5.828 1.710 1.00 94.06 167 TYR A N 1
ATOM 1244 C CA . TYR A 1 167 ? -7.654 -6.500 2.746 1.00 94.06 167 TYR A CA 1
ATOM 1245 C C . TYR A 1 167 ? -6.586 -7.394 2.124 1.00 94.06 167 TYR A C 1
ATOM 1247 O O . TYR A 1 167 ? -6.751 -7.894 1.013 1.00 94.06 167 TYR A O 1
ATOM 1255 N N . TYR A 1 168 ? -5.505 -7.628 2.861 1.00 94.25 168 TYR A N 1
ATOM 1256 C CA . TYR A 1 168 ? -4.545 -8.673 2.541 1.00 94.25 168 TYR A CA 1
ATOM 1257 C C . TYR A 1 168 ? -3.994 -9.299 3.818 1.00 94.25 168 TYR A C 1
ATOM 1259 O O . TYR A 1 168 ? -4.026 -8.690 4.888 1.00 94.25 168 TYR A O 1
ATOM 1267 N N . TYR A 1 169 ? -3.517 -10.534 3.712 1.00 91.62 169 TYR A N 1
ATOM 1268 C CA . TYR A 1 169 ? -2.860 -11.233 4.808 1.00 91.62 169 TYR A CA 1
ATOM 1269 C C . TYR A 1 169 ? -1.914 -12.303 4.285 1.00 91.62 169 TYR A C 1
ATOM 1271 O O . TYR A 1 169 ? -2.128 -12.876 3.219 1.00 91.62 169 TYR A O 1
ATOM 1279 N N . ASN A 1 170 ? -0.876 -12.596 5.060 1.00 90.88 170 ASN A N 1
ATOM 1280 C CA . ASN A 1 170 ? -0.041 -13.761 4.817 1.00 90.88 170 ASN A CA 1
ATOM 1281 C C . ASN A 1 170 ? -0.644 -14.968 5.570 1.00 90.88 170 ASN A C 1
ATOM 1283 O O . ASN A 1 170 ? -0.721 -14.922 6.802 1.00 90.88 170 ASN A O 1
ATOM 1287 N N . PRO A 1 171 ? -1.093 -16.030 4.873 1.00 89.19 171 PRO A N 1
ATOM 1288 C CA . PRO A 1 171 ? -1.784 -17.160 5.496 1.00 89.19 171 PRO A CA 1
ATOM 1289 C C . PRO A 1 171 ? -0.915 -17.930 6.501 1.00 89.19 171 PRO A C 1
ATOM 1291 O O . PRO A 1 171 ? -1.470 -18.496 7.447 1.00 89.19 171 PRO A O 1
ATOM 1294 N N . ASP A 1 172 ? 0.411 -17.896 6.338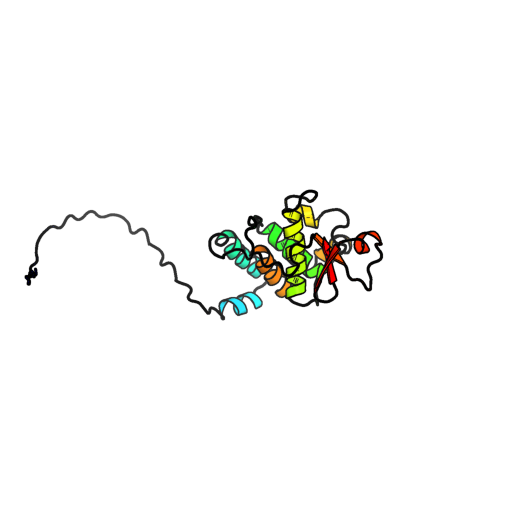 1.00 88.44 172 ASP A N 1
ATOM 1295 C CA . ASP A 1 172 ? 1.371 -18.640 7.160 1.00 88.44 172 ASP A CA 1
ATOM 1296 C C . ASP A 1 172 ? 1.592 -17.997 8.537 1.00 88.44 172 ASP A C 1
ATOM 1298 O O . ASP A 1 172 ? 1.930 -18.688 9.497 1.00 88.44 172 ASP A O 1
ATOM 1302 N N . ILE A 1 173 ? 1.400 -16.677 8.648 1.00 85.88 173 ILE A N 1
ATOM 1303 C CA . ILE A 1 173 ? 1.679 -15.913 9.880 1.00 85.88 173 ILE A CA 1
ATOM 1304 C C . ILE A 1 173 ? 0.463 -15.172 10.443 1.00 85.88 173 ILE A C 1
ATOM 1306 O O . ILE A 1 173 ? 0.520 -14.680 11.569 1.00 85.88 173 ILE A O 1
ATOM 1310 N N . ALA A 1 174 ? -0.636 -15.061 9.691 1.00 85.31 174 ALA A N 1
ATOM 1311 C CA . ALA A 1 174 ? -1.829 -14.369 10.160 1.00 85.31 174 ALA A CA 1
ATOM 1312 C C . ALA A 1 174 ? -2.388 -15.036 11.428 1.00 85.31 174 ALA A C 1
ATOM 1314 O O . ALA A 1 174 ? -2.683 -16.230 11.450 1.00 85.31 174 ALA A O 1
ATOM 1315 N N . THR A 1 175 ? -2.579 -14.250 12.484 1.00 83.75 175 THR A N 1
ATOM 1316 C CA . THR A 1 175 ? -3.157 -14.714 13.758 1.00 83.75 175 THR A CA 1
ATOM 1317 C C . THR A 1 175 ? -4.615 -14.294 13.944 1.00 83.75 175 THR A C 1
ATOM 1319 O O . THR A 1 175 ? -5.281 -14.775 14.852 1.00 83.75 175 THR A O 1
ATOM 1322 N N . SER A 1 176 ? -5.129 -13.407 13.088 1.00 84.25 176 SER A N 1
ATOM 1323 C CA . SER A 1 176 ? -6.512 -12.931 13.146 1.00 84.25 176 SER A CA 1
ATOM 1324 C C . SER A 1 176 ? -7.464 -13.928 12.490 1.00 84.25 176 SER A C 1
ATOM 1326 O O . SER A 1 176 ? -7.385 -14.158 11.287 1.00 84.25 176 SER A O 1
ATOM 1328 N N . ASP A 1 177 ? -8.420 -14.477 13.236 1.00 88.38 177 ASP A N 1
ATOM 1329 C CA . ASP A 1 177 ? -9.460 -15.332 12.643 1.00 88.38 177 ASP A CA 1
ATOM 1330 C C . ASP A 1 177 ? -10.415 -14.533 11.751 1.00 88.38 177 ASP A C 1
ATOM 1332 O O . ASP A 1 177 ? -10.889 -15.029 10.730 1.00 88.38 177 ASP A O 1
ATOM 1336 N N . TRP A 1 178 ? -10.639 -13.255 12.075 1.00 89.88 178 TRP A N 1
ATOM 1337 C CA . TRP A 1 178 ? -11.502 -12.380 11.285 1.00 89.88 178 TRP A CA 1
ATOM 1338 C C . TRP A 1 178 ? -10.988 -12.200 9.849 1.00 89.88 178 TRP A C 1
ATOM 1340 O O . TRP A 1 178 ? -11.788 -12.261 8.913 1.00 89.88 178 TRP A O 1
ATOM 1350 N N . ILE A 1 179 ? -9.672 -12.041 9.645 1.00 87.44 179 ILE A N 1
ATOM 1351 C CA . ILE A 1 179 ? -9.116 -11.828 8.297 1.00 87.44 179 ILE A CA 1
ATOM 1352 C C . ILE A 1 179 ? -9.299 -13.062 7.405 1.00 87.44 179 ILE A C 1
ATOM 1354 O O . ILE A 1 179 ? -9.524 -12.933 6.206 1.00 87.44 179 ILE A O 1
ATOM 1358 N N . ARG A 1 180 ? -9.301 -14.259 8.007 1.00 88.25 180 ARG A N 1
ATOM 1359 C CA . ARG A 1 180 ? -9.545 -15.534 7.318 1.00 88.25 180 ARG A CA 1
ATOM 1360 C C . ARG A 1 180 ? -11.007 -15.729 6.909 1.00 88.25 180 ARG A C 1
ATOM 1362 O O . ARG A 1 180 ? -11.291 -16.605 6.103 1.00 88.25 180 ARG A O 1
ATOM 1369 N N . THR A 1 181 ? -11.928 -14.921 7.443 1.00 92.31 181 THR A N 1
ATOM 1370 C CA . THR A 1 181 ? -13.345 -14.923 7.032 1.00 92.31 181 THR A CA 1
ATOM 1371 C C . THR A 1 181 ? -13.632 -14.043 5.816 1.00 92.31 181 THR A C 1
ATOM 1373 O O . THR A 1 181 ? -14.752 -14.068 5.310 1.00 92.31 181 THR A O 1
ATOM 1376 N N . ARG A 1 182 ? -12.665 -13.219 5.387 1.00 94.00 182 ARG A N 1
ATOM 1377 C CA . ARG A 1 182 ? -12.798 -12.356 4.203 1.00 94.00 182 ARG A CA 1
ATOM 1378 C C . ARG A 1 182 ? -12.823 -13.197 2.930 1.00 94.00 182 ARG A C 1
ATOM 1380 O O . ARG A 1 182 ? -12.195 -14.253 2.886 1.00 94.00 182 ARG A O 1
ATOM 1387 N N . GLU A 1 183 ? -13.523 -12.726 1.901 1.00 94.75 183 GLU A N 1
ATOM 1388 C CA . GLU A 1 183 ? -13.640 -13.441 0.623 1.00 94.75 183 GLU A CA 1
ATOM 1389 C C . GLU A 1 183 ? -12.313 -13.331 -0.152 1.00 94.75 183 GLU A C 1
ATOM 1391 O O . GLU A 1 183 ? -11.944 -12.219 -0.544 1.00 94.75 183 GLU A O 1
ATOM 1396 N N . PRO A 1 184 ? -11.562 -14.429 -0.377 1.00 95.56 184 PRO A N 1
ATOM 1397 C CA . PRO A 1 184 ? -10.297 -14.367 -1.105 1.00 95.56 184 PRO A CA 1
ATOM 1398 C C . PRO A 1 184 ? -10.527 -14.046 -2.586 1.00 95.56 184 PRO A C 1
ATOM 1400 O O . PRO A 1 184 ? -11.368 -14.668 -3.230 1.00 95.56 184 PRO A O 1
ATOM 1403 N N . ILE A 1 185 ? -9.738 -13.124 -3.138 1.00 95.75 185 ILE A N 1
ATOM 1404 C CA . ILE A 1 185 ? -9.791 -12.738 -4.555 1.00 95.75 185 ILE A CA 1
ATOM 1405 C C . ILE A 1 185 ? -8.613 -13.349 -5.315 1.00 95.75 185 ILE A C 1
ATOM 1407 O O . ILE A 1 185 ? -8.797 -14.044 -6.311 1.00 95.75 185 ILE A O 1
ATOM 1411 N N . VAL A 1 186 ? -7.388 -13.089 -4.848 1.00 96.00 186 VAL A N 1
ATOM 1412 C CA . VAL A 1 186 ? -6.159 -13.514 -5.530 1.00 96.00 186 VAL A CA 1
ATOM 1413 C C . VAL A 1 186 ? -5.007 -13.686 -4.544 1.00 96.00 186 VAL A C 1
ATOM 1415 O O . VAL A 1 186 ? -4.964 -13.046 -3.493 1.00 96.00 186 VAL A O 1
ATOM 1418 N N . THR A 1 187 ? -4.045 -14.534 -4.896 1.00 96.69 187 THR A N 1
ATOM 1419 C CA . THR A 1 187 ? -2.772 -14.667 -4.182 1.00 96.69 187 THR A CA 1
ATOM 1420 C C . THR A 1 187 ? -1.652 -14.074 -5.026 1.00 96.69 187 THR A C 1
ATOM 1422 O O . THR A 1 187 ? -1.460 -14.475 -6.174 1.00 96.69 187 THR A O 1
ATOM 1425 N N . ILE A 1 188 ? -0.901 -13.127 -4.461 1.00 93.00 188 ILE A N 1
ATOM 1426 C CA . ILE A 1 188 ? 0.265 -12.514 -5.107 1.00 93.00 188 ILE A CA 1
ATOM 1427 C C . ILE A 1 188 ? 1.427 -12.567 -4.120 1.00 93.00 188 ILE A C 1
ATOM 1429 O O . ILE A 1 188 ? 1.361 -11.994 -3.032 1.00 93.00 188 ILE A O 1
ATOM 1433 N N . GLY A 1 189 ? 2.500 -13.261 -4.505 1.00 91.56 189 GLY A N 1
ATOM 1434 C CA . GLY A 1 189 ? 3.618 -13.517 -3.600 1.00 91.56 189 GLY A CA 1
ATOM 1435 C C . GLY A 1 189 ? 3.150 -14.292 -2.370 1.00 91.56 189 GLY A C 1
ATOM 1436 O O . GLY A 1 189 ? 2.506 -15.332 -2.504 1.00 91.56 189 GLY A O 1
ATOM 1437 N N . ARG A 1 190 ? 3.459 -13.775 -1.180 1.00 91.06 190 ARG A N 1
ATOM 1438 C CA . ARG A 1 190 ? 3.078 -14.402 0.100 1.00 91.06 190 ARG A CA 1
ATOM 1439 C C . ARG A 1 190 ? 1.749 -13.901 0.670 1.00 91.06 190 ARG A C 1
ATOM 1441 O O . ARG A 1 190 ? 1.410 -14.237 1.801 1.00 91.06 190 ARG A O 1
ATOM 1448 N N . HIS A 1 191 ? 1.009 -13.086 -0.078 1.00 93.75 191 HIS A N 1
ATOM 1449 C CA . HIS A 1 191 ? -0.212 -12.451 0.404 1.00 93.75 191 HIS A CA 1
ATOM 1450 C C . HIS A 1 191 ? -1.446 -12.963 -0.335 1.00 93.75 191 HIS A C 1
ATOM 1452 O O . HIS A 1 191 ? -1.468 -13.050 -1.564 1.00 93.75 191 HIS A O 1
ATOM 1458 N N . ILE A 1 192 ? -2.494 -13.257 0.431 1.00 95.31 192 ILE A N 1
ATOM 1459 C CA . ILE A 1 192 ? -3.859 -13.410 -0.063 1.00 95.31 192 ILE A CA 1
ATOM 1460 C C . ILE A 1 192 ? -4.530 -12.044 0.034 1.00 95.31 192 ILE A C 1
ATOM 1462 O O . ILE A 1 192 ? -4.560 -11.453 1.110 1.00 95.31 192 ILE A O 1
ATOM 1466 N N . PHE A 1 193 ? -5.071 -11.566 -1.081 1.00 96.06 193 PHE A N 1
ATOM 1467 C CA . PHE A 1 193 ? -5.849 -10.336 -1.195 1.00 96.06 193 PHE A CA 1
ATOM 1468 C C . PHE A 1 193 ? -7.341 -10.675 -1.178 1.00 96.06 193 PHE A C 1
ATOM 1470 O O . PHE A 1 193 ? -7.758 -11.639 -1.821 1.00 96.06 193 PHE A O 1
ATOM 1477 N N . ALA A 1 194 ? -8.135 -9.915 -0.425 1.00 95.06 194 ALA A N 1
ATOM 1478 C CA . ALA A 1 194 ? -9.515 -10.261 -0.090 1.00 95.06 194 ALA A CA 1
ATOM 1479 C C . ALA A 1 194 ? -10.454 -9.040 -0.003 1.00 95.06 194 ALA A C 1
ATOM 1481 O O . ALA A 1 194 ? -9.999 -7.893 0.111 1.00 95.06 194 ALA A O 1
ATOM 1482 N N . ARG A 1 195 ? -11.765 -9.313 -0.035 1.00 91.69 195 ARG A N 1
ATOM 1483 C CA . ARG A 1 195 ? -12.861 -8.348 0.165 1.00 91.69 195 ARG A CA 1
ATOM 1484 C C . ARG A 1 195 ? -13.521 -8.489 1.535 1.00 91.69 195 ARG A C 1
ATOM 1486 O O . ARG A 1 195 ? -13.622 -9.622 2.061 1.00 91.69 195 ARG A O 1
#

Nearest PDB structures (foldseek):
  4f55-assembly1_A  TM=8.863E-01  e=7.664E-15  Bacillus cereus ATCC 14579
  4fet-assembly2_A  TM=9.050E-01  e=4.564E-14  Bacillus anthracis

Solvent-accessible surface area (backbone atoms only — not comparable to full-atom values): 12026 Å² total; per-residue (Å²): 136,90,82,89,86,82,83,89,84,88,84,91,87,89,88,78,94,78,91,77,91,82,83,87,78,80,79,75,80,80,78,80,81,66,95,77,64,76,64,61,60,59,58,54,72,74,44,57,72,72,59,38,50,58,55,49,41,54,51,59,76,74,44,84,86,77,68,82,50,73,49,98,63,83,79,76,90,69,51,63,72,38,47,53,51,39,10,16,49,20,27,46,76,26,67,91,48,51,69,66,34,22,15,29,52,29,24,25,50,56,38,32,35,73,36,89,96,48,40,81,37,62,60,49,47,63,68,37,89,82,67,45,67,36,66,79,70,52,43,40,75,46,83,55,50,75,65,22,48,50,18,30,52,43,19,69,55,38,45,52,84,43,76,77,21,65,44,72,45,38,82,92,74,60,82,57,68,69,68,72,70,39,51,78,69,43,75,47,82,73,31,41,26,16,84

Foldseek 3Di:
DDDDDDDDDDDDDDDDDDDDDDDDPPPPDPPPPDPDPPPVVVVLQPDDLVVNLVVVQCCLVVPPPDADAPDPDDQQNAHSVLLQLQLLQLCQPQPVFDLLSSLQSLLLLVLQLVDPPFPVGSVRQSPPVPSGVCVVVVSSVDRGHPSSSVSSVVSSSHDHPQVSFNDKDQPVPDPDPVNVPFAFRDDGGRMTTGD